Protein AF-A0A6A5K450-F1 (afdb_monomer_lite)

Foldseek 3Di:
DQDEPLNVCVVQVVPPDLVVSLVCLVVVLVVNPPDDYLVRVQVVCLLVVLVVLCVDPVRNVQSVQKAKDKQDDPVNPVVDVVRDMGIWIWTDDQFWIWIGRVPQDLDIDIEGEQGKDDRPRDQWIWHWYADPPRDIDIHTDHDPVDPPDDPPPPPVPPPPVPPPDGRPNNDDDDDDPDPRDCAKDWDQDLVQQKIKIKHQQVVPCPDPVNVVLVVVQVVDPQWDQDPPNRIIMGIAHQDDPDPCCLVPPGDPVSVVVLQSVQVVVVVSPDPRCVSVVVSVVSSVVVNVVVVVVVVVVVVVVVVVVVPPPDDPDDPDDDD

Radius of gyration: 26.65 Å; chains: 1; bounding box: 78×46×95 Å

pLDDT: mean 77.48, std 19.01, range [26.73, 98.12]

Structure (mmCIF, N/CA/C/O backbone):
data_AF-A0A6A5K450-F1
#
_entry.id   AF-A0A6A5K450-F1
#
loop_
_atom_site.group_PDB
_atom_site.id
_atom_site.type_symbol
_atom_site.label_atom_id
_atom_site.label_alt_id
_atom_site.label_comp_id
_atom_site.label_asym_id
_atom_site.label_entity_id
_atom_site.label_seq_id
_atom_site.pdbx_PDB_ins_code
_atom_site.Cartn_x
_atom_site.Cartn_y
_atom_site.Cartn_z
_atom_site.occupancy
_atom_site.B_iso_or_equiv
_atom_site.auth_seq_id
_atom_site.auth_comp_id
_atom_site.auth_asym_id
_atom_site.auth_atom_id
_atom_site.pdbx_PDB_model_num
ATOM 1 N N . MET A 1 1 ? 8.868 -14.450 -11.155 1.00 51.66 1 MET A N 1
ATOM 2 C CA . MET A 1 1 ? 8.113 -13.472 -11.968 1.00 51.66 1 MET A CA 1
ATOM 3 C C . MET A 1 1 ? 7.495 -12.445 -11.034 1.00 51.66 1 MET A C 1
ATOM 5 O O . MET A 1 1 ? 6.962 -12.866 -10.012 1.00 51.66 1 MET A O 1
ATOM 9 N N . PRO A 1 2 ? 7.583 -11.141 -11.330 1.00 59.78 2 PRO A N 1
ATOM 10 C CA . PRO A 1 2 ? 6.837 -10.126 -10.594 1.00 59.78 2 PRO A CA 1
ATOM 11 C C . PRO A 1 2 ? 5.335 -10.293 -10.862 1.00 59.78 2 PRO A C 1
ATOM 13 O O . PRO A 1 2 ? 4.904 -10.357 -12.012 1.00 59.78 2 PRO A O 1
ATOM 16 N N . TRP A 1 3 ? 4.540 -10.388 -9.798 1.00 68.75 3 TRP A N 1
ATOM 17 C CA . TRP A 1 3 ? 3.084 -10.473 -9.893 1.00 68.75 3 TRP A CA 1
ATOM 18 C C . TRP A 1 3 ? 2.475 -9.077 -10.044 1.00 68.75 3 TRP A C 1
ATOM 20 O O . TRP A 1 3 ? 2.946 -8.108 -9.455 1.00 68.75 3 TRP A O 1
ATOM 30 N N . SER A 1 4 ? 1.401 -8.976 -10.825 1.00 70.56 4 SER A N 1
ATOM 31 C CA . SER A 1 4 ? 0.628 -7.741 -10.996 1.00 70.56 4 SER A CA 1
ATOM 32 C C . SER A 1 4 ? -0.868 -8.026 -10.865 1.00 70.56 4 SER A C 1
ATOM 34 O O . SER A 1 4 ? -1.293 -9.183 -10.937 1.00 70.56 4 SER A O 1
ATOM 36 N N . ASN A 1 5 ? -1.683 -6.976 -10.721 1.00 68.94 5 ASN A N 1
ATOM 37 C CA . ASN A 1 5 ? -3.148 -7.098 -10.669 1.00 68.94 5 ASN A CA 1
ATOM 38 C C . ASN A 1 5 ? -3.714 -7.854 -11.886 1.00 68.94 5 ASN A C 1
ATOM 40 O O . ASN A 1 5 ? -4.683 -8.599 -11.751 1.00 68.94 5 ASN A O 1
ATOM 44 N N . PHE A 1 6 ? -3.064 -7.730 -13.049 1.00 75.62 6 PHE A N 1
ATOM 45 C CA . PHE A 1 6 ? -3.438 -8.445 -14.269 1.00 75.62 6 PHE A CA 1
ATOM 46 C C . PHE A 1 6 ? -3.312 -9.966 -14.117 1.00 75.62 6 PHE A C 1
ATOM 48 O O . PHE A 1 6 ? -4.238 -10.693 -14.452 1.00 75.62 6 PHE A O 1
ATOM 55 N N . HIS A 1 7 ? -2.215 -10.448 -13.532 1.00 81.81 7 HIS A N 1
ATOM 56 C CA . HIS A 1 7 ? -2.009 -11.881 -13.311 1.00 81.81 7 HIS A CA 1
ATOM 57 C C . HIS A 1 7 ? -3.042 -12.472 -12.340 1.00 81.81 7 HIS A C 1
ATOM 59 O O . HIS A 1 7 ? -3.488 -13.602 -12.516 1.00 81.81 7 HIS A O 1
ATOM 65 N N . THR A 1 8 ? -3.458 -11.697 -11.330 1.00 79.88 8 THR A N 1
ATOM 66 C CA . THR A 1 8 ? -4.542 -12.099 -10.416 1.00 79.88 8 THR A CA 1
ATOM 67 C C . THR A 1 8 ? -5.875 -12.211 -11.155 1.00 79.88 8 THR A C 1
ATOM 69 O O . THR A 1 8 ? -6.592 -13.194 -10.984 1.00 79.88 8 THR A O 1
ATOM 72 N N . TRP A 1 9 ? -6.201 -11.239 -12.009 1.00 79.19 9 TRP A N 1
ATOM 73 C CA . TRP A 1 9 ? -7.401 -11.300 -12.842 1.00 79.19 9 TRP A CA 1
ATOM 74 C C . TRP A 1 9 ? -7.390 -12.497 -13.793 1.00 79.19 9 TRP A C 1
ATOM 76 O O . TRP A 1 9 ? -8.364 -13.244 -13.850 1.00 79.19 9 TRP A O 1
ATOM 86 N N . ASP A 1 10 ? -6.282 -12.708 -14.501 1.00 80.38 10 ASP A N 1
ATOM 87 C CA . ASP A 1 10 ? -6.121 -13.820 -15.435 1.00 80.38 10 ASP A CA 1
ATOM 88 C C . ASP A 1 10 ? -6.278 -15.183 -14.757 1.00 80.38 10 ASP A C 1
ATOM 90 O O . ASP A 1 10 ? -6.907 -16.082 -15.316 1.00 80.38 10 ASP A O 1
ATOM 94 N N . TYR A 1 11 ? -5.781 -15.314 -13.526 1.00 85.69 11 TYR A N 1
ATOM 95 C CA . TYR A 1 11 ? -5.998 -16.505 -12.716 1.00 85.69 11 TYR A CA 1
ATOM 96 C C . TYR A 1 11 ? -7.491 -16.717 -12.429 1.00 85.69 11 TYR A C 1
ATOM 98 O O . TYR A 1 11 ? -8.058 -17.744 -12.807 1.00 85.69 11 TYR A O 1
ATOM 106 N N . PHE A 1 12 ? -8.163 -15.735 -11.821 1.00 83.50 12 PHE A N 1
ATOM 107 C CA . PHE A 1 12 ? -9.552 -15.905 -11.386 1.00 83.50 12 PHE A CA 1
ATOM 108 C C . PHE A 1 12 ? -10.562 -15.949 -12.534 1.00 83.50 12 PHE A C 1
ATOM 110 O O . PHE A 1 12 ? -11.566 -16.646 -12.410 1.00 83.50 12 PHE A O 1
ATOM 117 N N . ARG A 1 13 ? -10.313 -15.288 -13.673 1.00 81.25 13 ARG A N 1
ATOM 118 C CA . ARG A 1 13 ? -11.231 -15.346 -14.828 1.00 81.25 13 ARG A CA 1
ATOM 119 C C . ARG A 1 13 ? -11.292 -16.727 -15.479 1.00 81.25 13 ARG A C 1
ATOM 121 O O . ARG A 1 13 ? -12.256 -17.021 -16.178 1.00 81.25 13 ARG A O 1
ATOM 128 N N . SER A 1 14 ? -10.268 -17.558 -15.272 1.00 83.94 14 SER A N 1
ATOM 129 C CA . SER A 1 14 ? -10.260 -18.951 -15.730 1.00 83.94 14 SER A CA 1
ATOM 130 C C . SER A 1 14 ? -11.120 -19.871 -14.853 1.00 83.94 14 SER A C 1
ATOM 132 O O . SER A 1 14 ? -11.403 -21.005 -15.232 1.00 83.94 14 SER A O 1
ATOM 134 N N . ILE A 1 15 ? -11.568 -19.388 -13.688 1.00 86.75 15 ILE A N 1
ATOM 135 C CA . ILE A 1 15 ? -12.376 -20.149 -12.741 1.00 86.75 15 ILE A CA 1
ATOM 136 C C . ILE A 1 15 ? -13.858 -19.852 -12.983 1.00 86.75 15 ILE A C 1
ATOM 138 O O . ILE A 1 15 ? -14.343 -18.746 -12.766 1.00 86.75 15 ILE A O 1
ATOM 142 N N . HIS A 1 16 ? -14.603 -20.869 -13.413 1.00 86.94 16 HIS A N 1
ATOM 143 C CA . HIS A 1 16 ? -15.988 -20.707 -13.870 1.00 86.94 16 HIS A CA 1
ATOM 144 C C . HIS A 1 16 ? -17.052 -20.740 -12.761 1.00 86.94 16 HIS A C 1
ATOM 146 O O . HIS A 1 16 ? -18.236 -20.572 -13.052 1.00 86.94 16 HIS A O 1
ATOM 152 N N . SER A 1 17 ? -16.670 -20.949 -11.497 1.00 85.12 17 SER A N 1
ATOM 153 C CA . SER A 1 17 ? -17.606 -20.925 -10.369 1.00 85.12 17 SER A CA 1
ATOM 154 C C . SER A 1 17 ? -17.081 -20.109 -9.195 1.00 85.12 17 SER A C 1
ATOM 156 O O . SER A 1 17 ? -15.881 -20.052 -8.915 1.00 85.12 17 SER A O 1
ATOM 158 N N . LYS A 1 18 ? -18.011 -19.481 -8.471 1.00 74.38 18 LYS A N 1
ATOM 159 C CA . LYS A 1 18 ? -17.691 -18.681 -7.284 1.00 74.38 18 LYS A CA 1
ATOM 160 C C . LYS A 1 18 ? -17.091 -19.554 -6.193 1.00 74.38 18 LYS A C 1
ATOM 162 O O . LYS A 1 18 ? -16.182 -19.121 -5.502 1.00 74.38 18 LYS A O 1
ATOM 167 N N . GLU A 1 19 ? -17.604 -20.764 -6.029 1.00 81.94 19 GLU A N 1
ATOM 168 C CA . GLU A 1 19 ? -17.186 -21.723 -5.013 1.00 81.94 19 GLU A CA 1
ATOM 169 C C . GLU A 1 19 ? -15.743 -22.170 -5.258 1.00 81.94 19 GLU A C 1
ATOM 171 O O . GLU A 1 19 ? -14.929 -22.104 -4.339 1.00 81.94 19 GLU A O 1
ATOM 176 N N . ALA A 1 20 ? -15.394 -22.506 -6.505 1.00 81.06 20 ALA A N 1
ATOM 177 C CA . ALA A 1 20 ? -14.022 -22.856 -6.862 1.00 81.06 20 ALA A CA 1
ATOM 178 C C . ALA A 1 20 ? -13.071 -21.666 -6.681 1.00 81.06 20 ALA A C 1
ATOM 180 O O . ALA A 1 20 ? -11.967 -21.834 -6.171 1.00 81.06 20 ALA A O 1
ATOM 181 N N . ALA A 1 21 ? -13.503 -20.448 -7.029 1.00 80.50 21 ALA A N 1
ATOM 182 C CA . ALA A 1 21 ? -12.680 -19.257 -6.838 1.00 80.50 21 ALA A CA 1
ATOM 183 C C . ALA A 1 21 ? -12.381 -19.014 -5.349 1.00 80.50 21 ALA A C 1
ATOM 185 O O . ALA A 1 21 ? -11.252 -18.687 -4.994 1.00 80.50 21 ALA A O 1
ATOM 186 N N . ARG A 1 22 ? -13.360 -19.238 -4.460 1.00 76.44 22 ARG A N 1
ATOM 187 C CA . ARG A 1 22 ? -13.166 -19.149 -3.000 1.00 76.44 22 ARG A CA 1
ATOM 188 C C . ARG A 1 22 ? -12.195 -20.197 -2.479 1.00 76.44 22 ARG A C 1
ATOM 190 O O . ARG A 1 22 ? -11.370 -19.874 -1.636 1.00 76.44 22 ARG A O 1
ATOM 197 N N . GLU A 1 23 ? -12.309 -21.436 -2.948 1.00 82.19 23 GLU A N 1
ATOM 198 C CA . GLU A 1 23 ? -11.439 -22.531 -2.509 1.00 82.19 23 GLU A CA 1
ATOM 199 C C . GLU A 1 23 ? -9.989 -22.325 -2.969 1.00 82.19 23 GLU A C 1
ATOM 201 O O . GLU A 1 23 ? -9.043 -22.637 -2.244 1.00 82.19 23 GLU A O 1
ATOM 206 N N . GLN A 1 24 ? -9.810 -21.775 -4.170 1.00 85.50 24 GLN A N 1
ATOM 207 C CA . GLN A 1 24 ? -8.497 -21.516 -4.752 1.00 85.50 24 GLN A CA 1
ATOM 208 C C . GLN A 1 24 ? -7.845 -20.239 -4.222 1.00 85.50 24 GLN A C 1
ATOM 210 O O . GLN A 1 24 ? -6.619 -20.169 -4.176 1.00 85.50 24 GLN A O 1
ATOM 215 N N . ALA A 1 25 ? -8.628 -19.242 -3.797 1.00 82.38 25 ALA A N 1
ATOM 216 C CA . ALA A 1 25 ? -8.094 -17.945 -3.394 1.00 82.38 25 ALA A CA 1
ATOM 217 C C . ALA A 1 25 ? -7.006 -18.031 -2.305 1.00 82.38 25 ALA A C 1
ATOM 219 O O . ALA A 1 25 ? -5.945 -17.462 -2.536 1.00 82.38 25 ALA A O 1
ATOM 220 N N . PRO A 1 26 ? -7.170 -18.774 -1.189 1.00 81.44 26 PRO A N 1
ATOM 221 C CA . PRO A 1 26 ? -6.103 -18.921 -0.196 1.00 81.44 26 PRO A CA 1
ATOM 222 C C . PRO A 1 26 ? -4.808 -19.490 -0.787 1.00 81.44 26 PRO A C 1
ATOM 224 O O . PRO A 1 26 ? -3.747 -18.909 -0.600 1.00 81.44 26 PRO A O 1
ATOM 227 N N . LYS A 1 27 ? -4.908 -20.562 -1.588 1.00 85.75 27 LYS A N 1
ATOM 228 C CA . LYS A 1 27 ? -3.750 -21.198 -2.242 1.00 85.75 27 LYS A CA 1
ATOM 229 C C . LYS A 1 27 ? -3.047 -20.230 -3.192 1.00 85.75 27 LYS A C 1
ATOM 231 O O . LYS A 1 27 ? -1.821 -20.194 -3.257 1.00 85.75 27 LYS A O 1
ATOM 236 N N . PHE A 1 28 ? -3.829 -19.443 -3.928 1.00 85.00 28 PHE A N 1
ATOM 237 C CA . PHE A 1 28 ? -3.310 -18.408 -4.808 1.00 85.00 28 PHE A CA 1
ATOM 238 C C . PHE A 1 28 ? -2.583 -17.317 -4.013 1.00 85.00 28 PHE A C 1
ATOM 240 O O . PHE A 1 28 ? -1.454 -16.977 -4.356 1.00 85.00 28 PHE A O 1
ATOM 247 N N . TRP A 1 29 ? -3.174 -16.819 -2.925 1.00 81.81 29 TRP A N 1
ATOM 248 C CA . TRP A 1 29 ? -2.550 -15.812 -2.063 1.00 81.81 29 TRP A CA 1
ATOM 249 C C . TRP A 1 29 ? -1.237 -16.299 -1.451 1.00 81.81 29 TRP A C 1
ATOM 251 O O . TRP A 1 29 ? -0.241 -15.579 -1.512 1.00 81.81 29 TRP A O 1
ATOM 261 N N . ASP A 1 30 ? -1.203 -17.541 -0.969 1.00 82.00 30 ASP A N 1
ATOM 262 C CA . ASP A 1 30 ? 0.016 -18.171 -0.454 1.00 82.00 30 ASP A CA 1
ATOM 263 C C . ASP A 1 30 ? 1.103 -18.261 -1.537 1.00 82.00 30 ASP A C 1
ATOM 265 O O . ASP A 1 30 ? 2.284 -18.063 -1.259 1.00 82.00 30 ASP A O 1
ATOM 269 N N . SER A 1 31 ? 0.710 -18.505 -2.793 1.00 82.81 31 SER A N 1
ATOM 270 C CA . SER A 1 31 ? 1.647 -18.624 -3.918 1.00 82.81 31 SER A CA 1
ATOM 271 C C . SER A 1 31 ? 2.252 -17.296 -4.384 1.00 82.81 31 SER A C 1
ATOM 273 O O . SER A 1 31 ? 3.310 -17.305 -5.017 1.00 82.81 31 SER A O 1
ATOM 275 N N . ILE A 1 32 ? 1.600 -16.164 -4.093 1.00 77.06 32 ILE A N 1
ATOM 276 C CA . ILE A 1 32 ? 2.079 -14.835 -4.504 1.00 77.06 32 ILE A CA 1
ATOM 277 C C . ILE A 1 32 ? 2.808 -14.075 -3.388 1.00 77.06 32 ILE A C 1
ATOM 279 O O . ILE A 1 32 ? 3.408 -13.036 -3.661 1.00 77.06 32 ILE A O 1
ATOM 283 N N . TYR A 1 33 ? 2.825 -14.600 -2.160 1.00 74.75 33 TYR A N 1
ATOM 284 C CA . TYR A 1 33 ? 3.545 -14.022 -1.023 1.00 74.75 33 TYR A CA 1
ATOM 285 C C . TYR A 1 33 ? 5.045 -13.769 -1.328 1.00 74.75 33 TYR A C 1
ATOM 287 O O . TYR A 1 33 ? 5.681 -14.596 -1.986 1.00 74.75 33 TYR A O 1
ATOM 295 N N . PRO A 1 34 ? 5.656 -12.658 -0.852 1.00 63.84 34 PRO A N 1
ATOM 296 C CA . PRO A 1 34 ? 5.088 -11.587 -0.019 1.00 63.84 34 PRO A CA 1
ATOM 297 C C . PRO A 1 34 ? 4.340 -10.512 -0.818 1.00 63.84 34 PRO A C 1
ATOM 299 O O . PRO A 1 34 ? 3.921 -9.500 -0.258 1.00 63.84 34 PRO A O 1
ATOM 302 N N . PHE A 1 35 ? 4.186 -10.689 -2.129 1.00 62.84 35 PHE A N 1
ATOM 303 C CA . PHE A 1 35 ? 3.502 -9.723 -2.972 1.00 62.84 35 PHE A CA 1
ATOM 304 C C . PHE A 1 35 ? 1.992 -9.877 -2.812 1.00 62.84 35 PHE A C 1
ATOM 306 O O . PHE A 1 35 ? 1.446 -10.971 -2.914 1.00 62.84 35 PHE A O 1
ATOM 313 N N . ALA A 1 36 ? 1.294 -8.767 -2.599 1.00 66.62 36 ALA A N 1
ATOM 314 C CA . ALA A 1 36 ? -0.157 -8.759 -2.581 1.00 66.62 36 ALA A CA 1
ATOM 315 C C . ALA A 1 36 ? -0.673 -7.693 -3.545 1.00 66.62 36 ALA A C 1
ATOM 317 O O . ALA A 1 36 ? -0.224 -6.548 -3.550 1.00 66.62 36 ALA A O 1
ATOM 318 N N . THR A 1 37 ? -1.618 -8.088 -4.391 1.00 84.12 37 THR A N 1
ATOM 319 C CA . THR A 1 37 ? -2.390 -7.155 -5.214 1.00 84.12 37 THR A CA 1
ATOM 320 C C . THR A 1 37 ? -3.378 -6.384 -4.340 1.00 84.12 37 THR A C 1
ATOM 322 O O . THR A 1 37 ? -3.645 -6.779 -3.201 1.00 84.12 37 THR A O 1
ATOM 325 N N . CYS A 1 38 ? -3.959 -5.298 -4.863 1.00 87.00 38 CYS A N 1
ATOM 326 C CA . CYS A 1 38 ? -5.014 -4.556 -4.155 1.00 87.00 38 CYS A CA 1
ATOM 327 C C . CYS A 1 38 ? -6.150 -5.485 -3.692 1.00 87.00 38 CYS A C 1
ATOM 329 O O . CYS A 1 38 ? -6.612 -5.396 -2.557 1.00 87.00 38 CYS A O 1
ATOM 331 N N . LEU A 1 39 ? -6.522 -6.451 -4.538 1.00 85.94 39 LEU A N 1
ATOM 332 C CA . LEU A 1 39 ? -7.515 -7.475 -4.229 1.00 85.94 39 LEU A CA 1
ATOM 333 C C . LEU A 1 39 ? -7.067 -8.410 -3.104 1.00 85.94 39 LEU A C 1
ATOM 335 O O . LEU A 1 39 ? -7.847 -8.651 -2.183 1.00 85.94 39 LEU A O 1
ATOM 339 N N . GLY A 1 40 ? -5.834 -8.923 -3.159 1.00 84.31 40 GLY A N 1
ATOM 340 C CA . GLY A 1 40 ? -5.302 -9.809 -2.121 1.00 84.31 40 GLY A CA 1
ATOM 341 C C . GLY A 1 40 ? -5.276 -9.125 -0.754 1.00 84.31 40 GLY A C 1
ATOM 342 O O . GLY A 1 40 ? -5.829 -9.648 0.212 1.00 84.31 40 GLY A O 1
ATOM 343 N N . MET A 1 41 ? -4.728 -7.905 -0.684 1.00 86.56 41 MET A N 1
ATOM 344 C CA . MET A 1 41 ? -4.679 -7.129 0.561 1.00 86.56 41 MET A CA 1
ATOM 345 C C . MET A 1 41 ? -6.074 -6.811 1.096 1.00 86.56 41 MET A C 1
ATOM 347 O O . MET A 1 41 ? -6.361 -7.085 2.260 1.00 86.56 41 MET A O 1
ATOM 351 N N . ALA A 1 42 ? -6.965 -6.277 0.257 1.00 89.19 42 ALA A N 1
ATOM 352 C CA . ALA A 1 42 ? -8.312 -5.922 0.687 1.00 89.19 42 ALA A CA 1
ATOM 353 C C . ALA A 1 42 ? -9.125 -7.156 1.120 1.00 89.19 42 ALA A C 1
ATOM 355 O O . ALA A 1 42 ? -9.877 -7.086 2.090 1.00 89.19 42 ALA A O 1
ATOM 356 N N . THR A 1 43 ? -8.944 -8.307 0.468 1.00 85.81 43 THR A N 1
ATOM 357 C CA . THR A 1 43 ? -9.600 -9.562 0.873 1.00 85.81 43 THR A CA 1
ATOM 358 C C . THR A 1 43 ? -9.135 -10.003 2.260 1.00 85.81 43 THR A C 1
ATOM 360 O O . THR A 1 43 ? -9.971 -10.278 3.125 1.00 85.81 43 THR A O 1
ATOM 363 N N . SER A 1 44 ? -7.820 -10.012 2.501 1.00 85.44 44 SER A N 1
ATOM 364 C CA . SER A 1 44 ? -7.240 -10.385 3.797 1.00 85.44 44 SER A CA 1
ATOM 365 C C . SER A 1 44 ? -7.686 -9.448 4.919 1.00 85.44 44 SER A C 1
ATOM 367 O O . SER A 1 44 ? -8.117 -9.914 5.974 1.00 85.44 44 SER A O 1
ATOM 369 N N . VAL A 1 45 ? -7.667 -8.131 4.681 1.00 89.50 45 VAL A N 1
ATOM 370 C CA . VAL A 1 45 ? -8.131 -7.128 5.654 1.00 89.50 45 VAL A CA 1
ATOM 371 C C . VAL A 1 45 ? -9.624 -7.289 5.939 1.00 89.50 45 VAL A C 1
ATOM 373 O O . VAL A 1 45 ? -10.018 -7.318 7.102 1.00 89.50 45 VAL A O 1
ATOM 376 N N . THR A 1 46 ? -10.458 -7.456 4.907 1.00 90.56 46 THR A N 1
ATOM 377 C CA . THR A 1 46 ? -11.904 -7.688 5.062 1.00 90.56 46 THR A CA 1
ATOM 378 C C . THR A 1 46 ? -12.174 -8.914 5.931 1.00 90.56 46 THR A C 1
ATOM 380 O O . THR A 1 46 ? -12.993 -8.849 6.849 1.00 90.56 46 THR A O 1
ATOM 383 N N . ALA A 1 47 ? -11.492 -10.031 5.664 1.00 85.62 47 ALA A N 1
ATOM 384 C CA . ALA A 1 47 ? -11.670 -11.267 6.417 1.00 85.62 47 ALA A CA 1
ATOM 385 C C . ALA A 1 47 ? -11.241 -11.120 7.883 1.00 85.62 47 ALA A C 1
ATOM 387 O O . ALA A 1 47 ? -12.014 -11.455 8.784 1.00 85.62 47 ALA A O 1
ATOM 388 N N . ALA A 1 48 ? -10.047 -10.571 8.119 1.00 87.44 48 ALA A N 1
ATOM 389 C CA . ALA A 1 48 ? -9.516 -10.350 9.461 1.00 87.44 48 ALA A CA 1
ATOM 390 C C . ALA A 1 48 ? -10.415 -9.411 10.278 1.00 87.44 48 ALA A C 1
ATOM 392 O O . ALA A 1 48 ? -10.763 -9.713 11.418 1.00 87.44 48 ALA A O 1
ATOM 393 N N . LEU A 1 49 ? -10.858 -8.305 9.678 1.00 89.94 49 LEU A N 1
ATOM 394 C CA . LEU A 1 49 ? -11.695 -7.314 10.345 1.00 89.94 49 LEU A CA 1
ATOM 395 C C . LEU A 1 49 ? -13.076 -7.871 10.707 1.00 89.94 49 LEU A C 1
ATOM 397 O O . LEU A 1 49 ? -13.540 -7.670 11.827 1.00 89.94 49 LEU A O 1
ATOM 401 N N . LYS A 1 50 ? -13.712 -8.625 9.799 1.00 93.19 50 LYS A N 1
ATOM 402 C CA . LYS A 1 50 ? -14.966 -9.337 10.100 1.00 93.19 50 LYS A CA 1
ATOM 403 C C . LYS A 1 50 ? -14.809 -10.299 11.264 1.00 93.19 50 LYS A C 1
ATOM 405 O O . LYS A 1 50 ? -15.668 -10.332 12.142 1.00 93.19 50 LYS A O 1
ATOM 410 N N . HIS A 1 51 ? -13.728 -11.078 11.262 1.00 88.94 51 HIS A N 1
ATOM 411 C CA . HIS A 1 51 ? -13.456 -12.030 12.328 1.00 88.94 51 HIS A CA 1
ATOM 412 C C . HIS A 1 51 ? -13.330 -11.321 13.678 1.00 88.94 51 HIS A C 1
ATOM 414 O O . HIS A 1 51 ? -14.039 -11.690 14.609 1.00 88.94 51 HIS A O 1
ATOM 420 N N . VAL A 1 52 ? -12.492 -10.282 13.759 1.00 88.31 52 VAL A N 1
ATOM 421 C CA . VAL A 1 52 ? -12.236 -9.533 14.999 1.00 88.31 52 VAL A CA 1
ATOM 422 C C . VAL A 1 52 ? -13.505 -8.863 15.519 1.00 88.31 52 VAL A C 1
ATOM 424 O O . VAL A 1 52 ? -13.849 -9.063 16.680 1.00 88.31 52 VAL A O 1
ATOM 427 N N . LEU A 1 53 ? -14.236 -8.135 14.668 1.00 91.56 53 LEU A N 1
ATOM 428 C CA . LEU A 1 53 ? -15.485 -7.484 15.075 1.00 91.56 53 LEU A CA 1
ATOM 429 C C . LEU A 1 53 ? -16.510 -8.507 15.569 1.00 91.56 53 LEU A C 1
ATOM 431 O O . LEU A 1 53 ? -17.176 -8.262 16.562 1.00 91.56 53 LEU A O 1
ATOM 435 N N . GLY A 1 54 ? -16.600 -9.673 14.924 1.00 92.88 54 GLY A N 1
ATOM 436 C CA . GLY A 1 54 ? -17.531 -10.733 15.310 1.00 92.88 54 GLY A CA 1
ATOM 437 C C . GLY A 1 54 ? -17.206 -11.445 16.630 1.00 92.88 54 GLY A C 1
ATOM 438 O O . GLY A 1 54 ? -18.072 -12.150 17.141 1.00 92.88 54 GLY A O 1
ATOM 439 N N . GLN A 1 55 ? -15.988 -11.314 17.171 1.00 91.88 55 GLN A N 1
ATOM 440 C CA . GLN A 1 55 ? -15.637 -11.865 18.491 1.00 91.88 55 GLN A CA 1
ATOM 441 C C . GLN A 1 55 ? -16.001 -10.926 19.648 1.00 91.88 55 GLN A C 1
ATOM 443 O O . GLN A 1 55 ? -16.085 -11.371 20.790 1.00 91.88 55 GLN A O 1
ATOM 448 N N . ASP A 1 56 ? -16.193 -9.641 19.367 1.00 94.50 56 ASP A N 1
ATOM 449 C CA . ASP A 1 56 ? -16.514 -8.629 20.365 1.00 94.50 56 ASP A CA 1
ATOM 450 C C . ASP A 1 56 ? -18.033 -8.425 20.421 1.00 94.50 56 ASP A C 1
ATOM 452 O O . ASP A 1 56 ? -18.668 -8.132 19.410 1.00 94.50 56 ASP A O 1
ATOM 456 N N . ALA A 1 57 ? -18.636 -8.599 21.598 1.00 95.06 57 ALA A N 1
ATOM 457 C CA . ALA A 1 57 ? -20.089 -8.550 21.750 1.00 95.06 57 ALA A CA 1
ATOM 458 C C . ALA A 1 57 ? -20.691 -7.177 21.401 1.00 95.06 57 ALA A C 1
ATOM 460 O O . ALA A 1 57 ? -21.805 -7.115 20.878 1.00 95.06 57 ALA A O 1
ATOM 461 N N . GLU A 1 58 ? -19.969 -6.086 21.662 1.00 93.94 58 GLU A N 1
ATOM 462 C CA . GLU A 1 58 ? -20.429 -4.725 21.369 1.00 93.94 58 GLU A CA 1
ATOM 463 C C . GLU A 1 58 ? -20.231 -4.376 19.892 1.00 93.94 58 GLU A C 1
ATOM 465 O O . GLU A 1 58 ? -21.005 -3.604 19.316 1.00 93.94 58 GLU A O 1
ATOM 470 N N . LEU A 1 59 ? -19.216 -4.968 19.254 1.00 91.19 59 LEU A N 1
ATOM 471 C CA . LEU A 1 59 ? -18.851 -4.664 17.872 1.00 91.19 59 LEU A CA 1
ATOM 472 C C . LEU A 1 59 ? -19.350 -5.683 16.839 1.00 91.19 59 LEU A C 1
ATOM 474 O O . LEU A 1 59 ? -19.295 -5.396 15.639 1.00 91.19 59 LEU A O 1
ATOM 478 N N . ALA A 1 60 ? -19.890 -6.827 17.263 1.00 93.31 60 ALA A N 1
ATOM 479 C CA . ALA A 1 60 ? -20.318 -7.917 16.381 1.00 93.31 60 ALA A CA 1
ATOM 480 C C . ALA A 1 60 ? -21.284 -7.457 15.285 1.00 93.31 60 ALA A C 1
ATOM 482 O O . ALA A 1 60 ? -21.157 -7.868 14.131 1.00 93.31 60 ALA A O 1
ATOM 483 N N . ALA A 1 61 ? -22.188 -6.527 15.604 1.00 92.75 61 ALA A N 1
ATOM 484 C CA . ALA A 1 61 ? -23.139 -5.967 14.645 1.00 92.75 61 ALA A CA 1
ATOM 485 C C . ALA A 1 61 ? -22.476 -5.196 13.480 1.00 92.75 61 ALA A C 1
ATOM 487 O O . ALA A 1 61 ? -23.111 -4.966 12.447 1.00 92.75 61 ALA A O 1
ATOM 488 N N . TYR A 1 62 ? -21.212 -4.779 13.618 1.00 92.75 62 TYR A N 1
ATOM 489 C CA . TYR A 1 62 ? -20.453 -4.118 12.555 1.00 92.75 62 TYR A CA 1
ATOM 490 C C . TYR A 1 62 ? -19.739 -5.100 11.625 1.00 92.75 62 TYR A C 1
ATOM 492 O O . TYR A 1 62 ? -19.405 -4.705 10.508 1.00 92.75 62 TYR A O 1
ATOM 500 N N . ALA A 1 63 ? -19.543 -6.365 12.014 1.00 92.69 63 ALA A N 1
ATOM 501 C CA . ALA A 1 63 ? -18.905 -7.367 11.156 1.00 92.69 63 ALA A CA 1
ATOM 502 C C . ALA A 1 63 ? -19.666 -7.536 9.825 1.00 92.69 63 ALA A C 1
ATOM 504 O O . ALA A 1 63 ? -19.064 -7.546 8.748 1.00 92.69 63 ALA A O 1
ATOM 505 N N . ASP A 1 64 ? -21.000 -7.535 9.878 1.00 89.50 64 ASP A N 1
ATOM 506 C CA . ASP A 1 64 ? -21.868 -7.602 8.693 1.00 89.50 64 ASP A CA 1
ATOM 507 C C . ASP A 1 64 ? -21.832 -6.327 7.835 1.00 89.50 64 ASP A C 1
ATOM 509 O O . ASP A 1 64 ? -22.243 -6.320 6.671 1.00 89.50 64 ASP A O 1
ATOM 513 N N . ARG A 1 65 ? -21.306 -5.229 8.386 1.00 91.19 65 ARG A N 1
ATOM 514 C CA . ARG A 1 65 ? -21.145 -3.948 7.689 1.00 91.19 65 ARG A CA 1
ATOM 515 C C . ARG A 1 65 ? -19.787 -3.799 7.014 1.00 91.19 65 ARG A C 1
ATOM 517 O O . ARG A 1 65 ? -19.614 -2.842 6.257 1.00 91.19 65 ARG A O 1
ATOM 524 N N . VAL A 1 66 ? -18.855 -4.724 7.254 1.00 93.81 66 VAL A N 1
ATOM 525 C CA . VAL A 1 66 ? -17.571 -4.775 6.551 1.00 93.81 66 VAL A CA 1
ATOM 526 C C . VAL A 1 66 ? -17.778 -5.337 5.147 1.00 93.81 66 VAL A C 1
ATOM 528 O O . VAL A 1 66 ? -18.399 -6.389 4.954 1.00 93.81 66 VAL A O 1
ATOM 531 N N . GLN A 1 67 ? -17.230 -4.656 4.151 1.00 91.31 67 GLN A N 1
ATOM 532 C CA . GLN A 1 67 ? -17.345 -5.021 2.747 1.00 91.31 67 GLN A CA 1
ATOM 533 C C . GLN A 1 67 ? -16.000 -4.901 2.041 1.00 91.31 67 GLN A C 1
ATOM 535 O O . GLN A 1 67 ? -15.233 -3.973 2.287 1.00 91.31 67 GLN A O 1
ATOM 540 N N . LEU A 1 68 ? -15.766 -5.835 1.124 1.00 88.12 68 LEU A N 1
ATOM 541 C CA . LEU A 1 68 ? -14.784 -5.685 0.063 1.00 88.12 68 LEU A CA 1
ATOM 542 C C . LEU A 1 68 ? -15.462 -4.901 -1.065 1.00 88.12 68 LEU A C 1
ATOM 544 O O . LEU A 1 68 ? -16.513 -5.326 -1.549 1.00 88.12 68 LEU A O 1
ATOM 548 N N . ALA A 1 69 ? -14.890 -3.770 -1.458 1.00 87.19 69 ALA A N 1
ATOM 549 C CA . ALA A 1 69 ? -15.411 -2.911 -2.517 1.00 87.19 69 ALA A CA 1
ATOM 550 C C . ALA A 1 69 ? -14.411 -2.804 -3.674 1.00 87.19 69 ALA A C 1
ATOM 552 O O . ALA A 1 69 ? -13.205 -2.958 -3.474 1.00 87.19 69 ALA A O 1
ATOM 553 N N . THR A 1 70 ? -14.917 -2.531 -4.877 1.00 85.06 70 THR A N 1
ATOM 554 C CA . THR A 1 70 ? -14.115 -2.269 -6.078 1.00 85.06 70 THR A CA 1
ATOM 555 C C . THR A 1 70 ? -14.709 -1.113 -6.880 1.00 85.06 70 THR A C 1
ATOM 557 O O . THR A 1 70 ? -15.918 -0.894 -6.847 1.00 85.06 70 THR A O 1
ATOM 560 N N . ASP A 1 71 ? -13.852 -0.369 -7.574 1.00 78.50 71 ASP A N 1
ATOM 561 C CA . ASP A 1 71 ? -14.189 0.767 -8.445 1.00 78.50 71 ASP A CA 1
ATOM 562 C C . ASP A 1 71 ? -14.717 0.348 -9.833 1.00 78.50 71 ASP A C 1
ATOM 564 O O . ASP A 1 71 ? -15.190 1.184 -10.609 1.00 78.50 71 ASP A O 1
ATOM 568 N N . VAL A 1 72 ? -14.657 -0.946 -10.161 1.00 74.69 72 VAL A N 1
ATOM 569 C CA . VAL A 1 72 ? -15.054 -1.474 -11.467 1.00 74.69 72 VAL A CA 1
ATOM 570 C C . VAL A 1 72 ? -16.364 -2.251 -11.387 1.00 74.69 72 VAL A C 1
ATOM 572 O O . VAL A 1 72 ? -16.475 -3.281 -10.724 1.00 74.69 72 VAL A O 1
ATOM 575 N N . GLY A 1 73 ? -17.354 -1.792 -12.155 1.00 71.69 73 GLY A N 1
ATOM 576 C CA . GLY A 1 73 ? -18.550 -2.574 -12.466 1.00 71.69 73 GLY A CA 1
ATOM 577 C C . GLY A 1 73 ? -18.255 -3.716 -13.447 1.00 71.69 73 GLY A C 1
ATOM 578 O O . GLY A 1 73 ? -17.336 -3.628 -14.260 1.00 71.69 73 GLY A O 1
ATOM 579 N N . LEU A 1 74 ? -19.063 -4.781 -13.406 1.00 65.44 74 LEU A N 1
ATOM 580 C CA . LEU A 1 74 ? -18.850 -5.992 -14.211 1.00 65.44 74 LEU A CA 1
ATOM 581 C C . LEU A 1 74 ? -18.776 -5.709 -15.720 1.00 65.44 74 LEU A C 1
ATOM 583 O O . LEU A 1 74 ? -17.888 -6.229 -16.387 1.00 65.44 74 LEU A O 1
ATOM 587 N N . GLU A 1 75 ? -19.680 -4.881 -16.247 1.00 71.56 75 GLU A N 1
ATOM 588 C CA . GLU A 1 75 ? -19.696 -4.546 -17.679 1.00 71.56 75 GLU A CA 1
ATOM 589 C C . GLU A 1 75 ? -18.448 -3.759 -18.082 1.00 71.56 75 GLU A C 1
ATOM 591 O O . GLU A 1 75 ? -17.739 -4.146 -19.007 1.00 71.56 75 GLU A O 1
ATOM 596 N N . ARG A 1 76 ? -18.075 -2.755 -17.280 1.00 67.19 76 ARG A N 1
ATOM 597 C CA . ARG A 1 76 ? -16.841 -1.988 -17.482 1.00 67.19 76 ARG A CA 1
ATOM 598 C C . ARG A 1 76 ? -15.594 -2.877 -17.427 1.00 67.19 76 ARG A C 1
ATOM 600 O O . ARG A 1 76 ? -14.648 -2.658 -18.174 1.00 67.19 76 ARG A O 1
ATOM 607 N N . CYS A 1 77 ? -15.595 -3.909 -16.583 1.00 67.44 77 CYS A N 1
ATOM 608 C CA . CYS A 1 77 ? -14.497 -4.873 -16.506 1.00 67.44 77 CYS A CA 1
ATOM 609 C C . CYS A 1 77 ? -14.308 -5.659 -17.812 1.00 67.44 77 CYS A C 1
ATOM 611 O O . CYS A 1 77 ? -13.174 -5.936 -18.196 1.00 67.44 77 CYS A O 1
ATOM 613 N N . LYS A 1 78 ? -15.404 -6.000 -18.506 1.00 73.44 78 LYS A N 1
ATOM 614 C CA . LYS A 1 78 ? -15.366 -6.717 -19.793 1.00 73.44 78 LYS A CA 1
ATOM 615 C C . LYS A 1 78 ? -14.848 -5.839 -20.932 1.00 73.44 78 LYS A C 1
ATOM 617 O O . LYS A 1 78 ? -14.221 -6.349 -21.853 1.00 73.44 78 LYS A O 1
ATOM 622 N N . GLU A 1 79 ? -15.127 -4.540 -20.873 1.00 78.81 79 GLU A N 1
ATOM 623 C CA . GLU A 1 79 ? -14.770 -3.574 -21.919 1.00 78.81 79 GLU A CA 1
ATOM 624 C C . GLU A 1 79 ? -13.314 -3.088 -21.824 1.00 78.81 79 GLU A C 1
ATOM 626 O O . GLU A 1 79 ? -12.741 -2.627 -22.811 1.00 78.81 79 GLU A O 1
ATOM 631 N N . MET A 1 80 ? -12.687 -3.185 -20.648 1.00 70.69 80 MET A N 1
ATOM 632 C CA . MET A 1 80 ? -11.333 -2.680 -20.416 1.00 70.69 80 MET A CA 1
ATOM 633 C C . MET A 1 80 ? -10.255 -3.723 -20.743 1.00 70.69 80 MET A C 1
ATOM 635 O O . MET A 1 80 ? -10.207 -4.795 -20.145 1.00 70.69 80 MET A O 1
ATOM 639 N N . SER A 1 81 ? -9.318 -3.367 -21.630 1.00 71.62 81 SER A N 1
ATOM 640 C CA . SER A 1 81 ? -8.120 -4.163 -21.927 1.00 71.62 81 SER A CA 1
ATOM 641 C C . SER A 1 81 ? -6.845 -3.307 -21.809 1.00 71.62 81 SER A C 1
ATOM 643 O O . SER A 1 81 ? -6.655 -2.398 -22.620 1.00 71.62 81 SER A O 1
ATOM 645 N N . PRO A 1 82 ? -5.966 -3.553 -20.813 1.00 68.81 82 PRO A N 1
ATOM 646 C CA . PRO A 1 82 ? -6.145 -4.484 -19.698 1.00 68.81 82 PRO A CA 1
ATOM 647 C C . PRO A 1 82 ? -7.178 -3.963 -18.678 1.00 68.81 82 PRO A C 1
ATOM 649 O O . PRO A 1 82 ? -7.313 -2.745 -18.509 1.00 68.81 82 PRO A O 1
ATOM 652 N N . PRO A 1 83 ? -7.873 -4.857 -17.954 1.00 67.25 83 PRO A N 1
ATOM 653 C CA . PRO A 1 83 ? -8.778 -4.457 -16.888 1.00 67.25 83 PRO A CA 1
ATOM 654 C C . PRO A 1 83 ? -7.984 -3.739 -15.796 1.00 67.25 83 PRO A C 1
ATOM 656 O O . PRO A 1 83 ? -7.004 -4.264 -15.263 1.00 67.25 83 PRO A O 1
ATOM 659 N N . ARG A 1 84 ? -8.396 -2.512 -15.476 1.00 74.94 84 ARG A N 1
ATOM 660 C CA . ARG A 1 84 ? -7.852 -1.747 -14.351 1.00 74.94 84 ARG A CA 1
ATOM 661 C C . ARG A 1 84 ? -8.919 -1.713 -13.287 1.00 74.94 84 ARG A C 1
ATOM 663 O O . ARG A 1 84 ? -9.932 -1.068 -13.502 1.00 74.94 84 ARG A O 1
ATOM 670 N N . PHE A 1 85 ? -8.676 -2.416 -12.195 1.00 80.75 85 PHE A N 1
ATOM 671 C CA . PHE A 1 85 ? -9.531 -2.402 -11.024 1.00 80.75 85 PHE A CA 1
ATOM 672 C C . PHE A 1 85 ? -8.687 -2.097 -9.793 1.00 80.75 85 PHE A C 1
ATOM 674 O O . PHE A 1 85 ? -7.496 -2.429 -9.716 1.00 80.75 85 PHE A O 1
ATOM 681 N N . HIS A 1 86 ? -9.340 -1.489 -8.823 1.00 85.44 86 HIS A N 1
ATOM 682 C CA . HIS A 1 86 ? -8.850 -1.234 -7.490 1.00 85.44 86 HIS A CA 1
ATOM 683 C C . HIS A 1 86 ? -9.805 -1.868 -6.483 1.00 85.44 86 HIS A C 1
ATOM 685 O O . HIS A 1 86 ? -11.012 -1.965 -6.720 1.00 85.44 86 HIS A O 1
ATOM 691 N N . CYS A 1 87 ? -9.266 -2.360 -5.373 1.00 87.62 87 CYS A N 1
ATOM 692 C CA . CYS A 1 87 ? -10.052 -3.007 -4.329 1.00 87.62 87 CYS A CA 1
ATOM 693 C C . CYS A 1 87 ? -9.682 -2.435 -2.969 1.00 87.62 87 CYS A C 1
ATOM 695 O O . CYS A 1 87 ? -8.504 -2.259 -2.664 1.00 87.62 87 CYS A O 1
ATOM 697 N N . VAL A 1 88 ? -10.697 -2.204 -2.141 1.00 92.06 88 VAL A N 1
ATOM 698 C CA . VAL A 1 88 ? -10.552 -1.638 -0.797 1.00 92.06 88 VAL A CA 1
ATOM 699 C C . VAL A 1 88 ? -11.418 -2.401 0.196 1.00 92.06 88 VAL A C 1
ATOM 701 O O . VAL A 1 88 ? -12.427 -3.006 -0.172 1.00 92.06 88 VAL A O 1
ATOM 704 N N . THR A 1 89 ? -11.044 -2.365 1.473 1.00 94.75 89 THR A N 1
ATOM 705 C CA . THR A 1 89 ? -11.954 -2.768 2.553 1.00 94.75 89 THR A CA 1
ATOM 706 C C . THR A 1 89 ? -12.683 -1.536 3.061 1.00 94.75 89 THR A C 1
ATOM 708 O O . THR A 1 89 ? -12.070 -0.487 3.240 1.00 94.75 89 THR A O 1
ATOM 711 N N . ME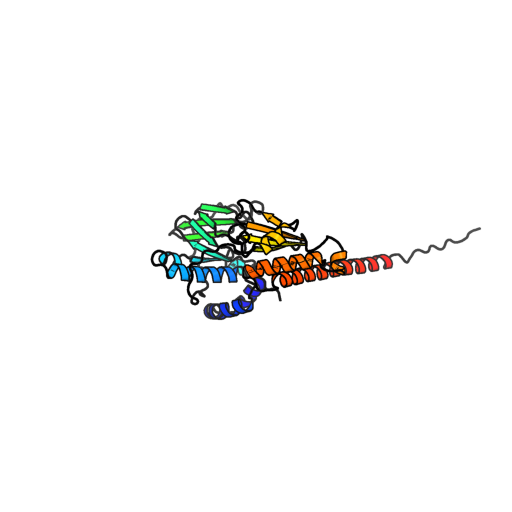T A 1 90 ? -13.977 -1.645 3.338 1.00 94.25 90 MET A N 1
ATOM 712 C CA . MET A 1 90 ? -14.737 -0.571 3.968 1.00 94.25 90 MET A CA 1
ATOM 713 C C . MET A 1 90 ? -15.650 -1.085 5.080 1.00 94.25 90 MET A C 1
ATOM 715 O O . MET A 1 90 ? -16.143 -2.208 5.022 1.00 94.25 90 MET A O 1
ATOM 719 N N . ILE A 1 91 ? -15.920 -0.235 6.068 1.00 95.44 91 ILE A N 1
ATOM 720 C CA . ILE A 1 91 ? -16.934 -0.439 7.107 1.00 95.44 91 ILE A CA 1
ATOM 721 C C . ILE A 1 91 ? -18.022 0.611 6.910 1.00 95.44 91 ILE A C 1
ATOM 723 O O . ILE A 1 91 ? -17.735 1.812 6.909 1.00 95.44 91 ILE A O 1
ATOM 727 N N . ARG A 1 92 ? -19.272 0.176 6.744 1.00 91.25 92 ARG A N 1
ATOM 728 C CA . ARG A 1 92 ? -20.407 1.087 6.553 1.00 91.25 92 ARG A CA 1
ATOM 729 C C . ARG A 1 92 ? -21.021 1.541 7.875 1.00 91.25 92 ARG A C 1
ATOM 731 O O . ARG A 1 92 ? -21.401 0.722 8.712 1.00 91.25 92 ARG A O 1
ATOM 738 N N . PHE A 1 93 ? -21.231 2.846 7.992 1.00 88.94 93 PHE A N 1
ATOM 739 C CA . PHE A 1 93 ? -22.063 3.483 9.010 1.00 88.94 93 PHE A CA 1
ATOM 740 C C . PHE A 1 93 ? -23.195 4.275 8.336 1.00 88.94 93 PHE A C 1
ATOM 742 O O . PHE A 1 93 ? -23.289 4.341 7.104 1.00 88.94 93 PHE A O 1
ATOM 749 N N . LEU A 1 94 ? -24.096 4.834 9.149 1.00 83.19 94 LEU A N 1
ATOM 750 C CA . LEU A 1 94 ? -25.282 5.550 8.661 1.00 83.19 94 LEU A CA 1
ATOM 751 C C . LEU A 1 94 ? -24.924 6.875 7.974 1.00 83.19 94 LEU A 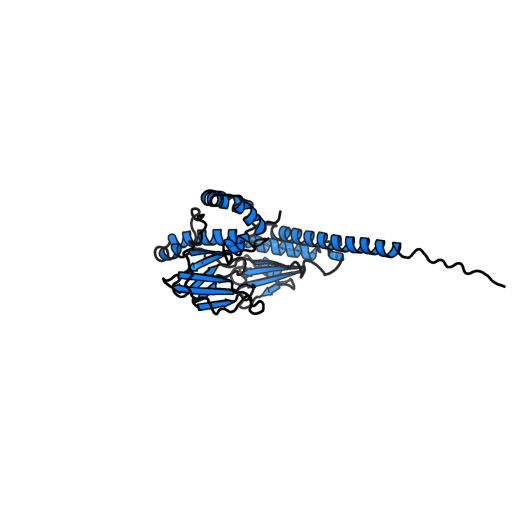C 1
ATOM 753 O O . LEU A 1 94 ? -25.499 7.204 6.933 1.00 83.19 94 LEU A O 1
ATOM 757 N N . ASP A 1 95 ? -23.970 7.591 8.561 1.00 87.88 95 ASP A N 1
ATOM 758 C CA . ASP A 1 95 ? -23.520 8.949 8.242 1.00 87.88 95 ASP A CA 1
ATOM 759 C C . ASP A 1 95 ? -22.102 8.988 7.648 1.00 87.88 95 ASP A C 1
ATOM 761 O O . ASP A 1 95 ? -21.661 10.030 7.164 1.00 87.88 95 ASP A O 1
ATOM 765 N N . HIS A 1 96 ? -21.384 7.863 7.639 1.00 93.44 96 HIS A N 1
ATOM 766 C CA . HIS A 1 96 ? -20.050 7.757 7.052 1.00 93.44 96 HIS A CA 1
ATOM 767 C C . HIS A 1 96 ? -19.670 6.318 6.689 1.00 93.44 96 HIS A C 1
ATOM 769 O O . HIS A 1 96 ? -20.375 5.362 7.008 1.00 93.44 96 HIS A O 1
ATOM 775 N N . CYS A 1 97 ? -18.521 6.150 6.050 1.00 92.44 97 CYS A N 1
ATOM 776 C CA . CYS A 1 97 ? -17.796 4.890 6.031 1.00 92.44 97 CYS A CA 1
ATOM 777 C C . CYS A 1 97 ? -16.350 5.095 6.480 1.00 92.44 97 CYS A C 1
ATOM 779 O O . CYS A 1 97 ? -15.801 6.194 6.380 1.00 92.44 97 CYS A O 1
ATOM 781 N N . VAL A 1 98 ? -15.736 4.020 6.965 1.00 94.94 98 VAL A N 1
ATOM 782 C CA . VAL A 1 98 ? -14.285 3.941 7.164 1.00 94.94 98 VAL A CA 1
ATOM 783 C C . VAL A 1 98 ? -13.720 3.091 6.040 1.00 94.94 98 VAL A C 1
ATOM 785 O O . VAL A 1 98 ? -14.204 1.984 5.821 1.00 94.94 98 VAL A O 1
ATOM 788 N N . VAL A 1 99 ? -12.732 3.607 5.321 1.00 93.56 99 VAL A N 1
ATOM 789 C CA . VAL A 1 99 ? -12.073 2.931 4.200 1.00 93.56 99 VAL A CA 1
ATOM 790 C C . VAL A 1 99 ? -10.655 2.558 4.615 1.00 93.56 99 VAL A C 1
ATOM 792 O O . VAL A 1 99 ? -9.946 3.357 5.225 1.00 93.56 99 VAL A O 1
ATOM 795 N N . ILE A 1 100 ? -10.254 1.335 4.282 1.00 94.12 100 ILE A N 1
ATOM 796 C CA . ILE A 1 100 ? -8.911 0.793 4.465 1.00 94.12 100 ILE A CA 1
ATOM 797 C C . ILE A 1 100 ? -8.397 0.404 3.081 1.00 94.12 100 ILE A C 1
ATOM 799 O O . ILE A 1 100 ? -8.830 -0.588 2.486 1.00 94.12 100 ILE A O 1
ATOM 803 N N . ASP A 1 101 ? -7.478 1.216 2.575 1.00 91.12 101 ASP A N 1
ATOM 804 C CA . ASP A 1 101 ? -6.878 1.076 1.255 1.00 91.12 101 ASP A CA 1
ATOM 805 C C . ASP A 1 101 ? -5.357 1.069 1.391 1.00 91.12 101 ASP A C 1
ATOM 807 O O . ASP A 1 101 ? -4.705 2.091 1.205 1.00 91.12 101 ASP A O 1
ATOM 811 N N . LEU A 1 102 ? -4.798 -0.096 1.721 1.00 85.44 102 LEU A N 1
ATOM 812 C CA . LEU A 1 102 ? -3.364 -0.255 1.989 1.00 85.44 102 LEU A CA 1
ATOM 813 C C . LEU A 1 102 ? -2.472 -0.006 0.762 1.00 85.44 102 LEU A C 1
ATOM 815 O O . LEU A 1 102 ? -1.261 0.137 0.901 1.00 85.44 102 LEU A O 1
ATOM 819 N N . VAL A 1 103 ? -3.052 0.046 -0.440 1.00 81.94 103 VAL A N 1
ATOM 820 C CA . VAL A 1 103 ? -2.315 0.343 -1.676 1.00 81.94 103 VAL A CA 1
ATOM 821 C C . VAL A 1 103 ? -2.122 1.848 -1.818 1.00 81.94 103 VAL A C 1
ATOM 823 O O . VAL A 1 103 ? -1.073 2.298 -2.275 1.00 81.94 103 VAL A O 1
ATOM 826 N N . ALA A 1 104 ? -3.142 2.630 -1.456 1.00 81.12 104 ALA A N 1
ATOM 827 C CA . ALA A 1 104 ? -3.119 4.078 -1.599 1.00 81.12 104 ALA A CA 1
ATOM 828 C C . ALA A 1 104 ? -2.694 4.811 -0.325 1.00 81.12 104 ALA A C 1
ATOM 830 O O . ALA A 1 104 ? -2.134 5.902 -0.421 1.00 81.12 104 ALA A O 1
ATOM 831 N N . GLN A 1 105 ? -3.013 4.271 0.852 1.00 81.12 105 GLN A N 1
ATOM 832 C CA . GLN A 1 105 ? -2.891 4.925 2.152 1.00 81.12 105 GLN A CA 1
ATOM 833 C C . GLN A 1 105 ? -2.484 3.931 3.243 1.00 81.12 105 GLN A C 1
ATOM 835 O O . GLN A 1 105 ? -3.078 2.871 3.405 1.00 81.12 105 GLN A O 1
ATOM 840 N N . ALA A 1 106 ? -1.518 4.325 4.070 1.00 78.94 106 ALA A N 1
ATOM 841 C CA . ALA A 1 106 ? -1.119 3.529 5.229 1.00 78.94 106 ALA A CA 1
ATOM 842 C C . ALA A 1 106 ? -2.142 3.576 6.380 1.00 78.94 106 ALA A C 1
ATOM 844 O O . ALA A 1 106 ? -2.111 2.737 7.275 1.00 78.94 106 ALA A O 1
ATOM 845 N N . ILE A 1 107 ? -3.046 4.564 6.371 1.00 82.44 107 ILE A N 1
ATOM 846 C CA . ILE A 1 107 ? -3.990 4.820 7.461 1.00 82.44 107 ILE A CA 1
ATOM 847 C C . ILE A 1 107 ? -5.419 4.687 6.940 1.00 82.44 107 ILE A C 1
ATOM 849 O O . ILE A 1 107 ? -5.746 5.162 5.851 1.00 82.44 107 ILE A O 1
ATOM 853 N N . ALA A 1 108 ? -6.281 4.063 7.742 1.00 91.19 108 ALA A N 1
ATOM 854 C CA . ALA A 1 108 ? -7.713 4.060 7.495 1.00 91.19 108 ALA A CA 1
ATOM 855 C C . ALA A 1 108 ? -8.274 5.486 7.582 1.00 91.19 108 ALA A C 1
ATOM 857 O O . ALA A 1 108 ? -7.912 6.255 8.473 1.00 91.19 108 ALA A O 1
ATOM 858 N N . PHE A 1 109 ? -9.196 5.840 6.695 1.00 91.56 109 PHE A N 1
ATOM 859 C CA . PHE A 1 109 ? -9.762 7.185 6.651 1.00 91.56 109 PHE A CA 1
ATOM 860 C C . PHE A 1 109 ? -11.283 7.157 6.605 1.00 91.56 109 PHE A C 1
ATOM 862 O O . PHE A 1 109 ? -11.917 6.197 6.165 1.00 91.56 109 PHE A O 1
ATOM 869 N N . LYS A 1 110 ? -11.875 8.240 7.101 1.00 93.94 110 LYS A N 1
ATOM 870 C CA . LYS A 1 110 ? -13.319 8.414 7.204 1.00 93.94 110 LYS A CA 1
ATOM 871 C C . LYS A 1 110 ? -13.840 9.227 6.021 1.00 93.94 110 LYS A C 1
ATOM 873 O O . LYS A 1 110 ? -13.303 10.291 5.722 1.00 93.94 110 LYS A O 1
ATOM 878 N N . VAL A 1 111 ? -14.919 8.754 5.401 1.00 89.50 111 VAL A N 1
ATOM 879 C CA . VAL A 1 111 ? -15.640 9.452 4.326 1.00 89.50 111 VAL A CA 1
ATOM 880 C C . VAL A 1 111 ? -17.078 9.673 4.781 1.00 89.50 111 VAL A C 1
ATOM 882 O O . VAL A 1 111 ? -17.813 8.712 5.002 1.00 89.50 111 VAL A O 1
ATOM 885 N N . TRP A 1 112 ? -17.483 10.928 4.971 1.00 91.62 112 TRP A N 1
ATOM 886 C CA . TRP A 1 112 ? -18.857 11.257 5.362 1.00 91.62 112 TRP A CA 1
ATOM 887 C C . TRP A 1 112 ? -19.814 11.082 4.182 1.00 91.62 112 TRP A C 1
ATOM 889 O O . TRP A 1 112 ? -19.431 11.281 3.026 1.00 91.62 112 TRP A O 1
ATOM 899 N N . VAL A 1 113 ? -21.068 10.738 4.468 1.00 85.12 113 VAL A N 1
ATOM 900 C CA . VAL A 1 113 ? -22.123 10.696 3.451 1.00 85.12 113 VAL A CA 1
ATOM 901 C C . VAL A 1 113 ? -22.279 12.085 2.820 1.00 85.12 113 VAL A C 1
ATOM 903 O O . VAL A 1 113 ? -22.263 13.091 3.524 1.00 85.12 113 VAL A O 1
ATOM 906 N N . HIS A 1 114 ? -22.410 12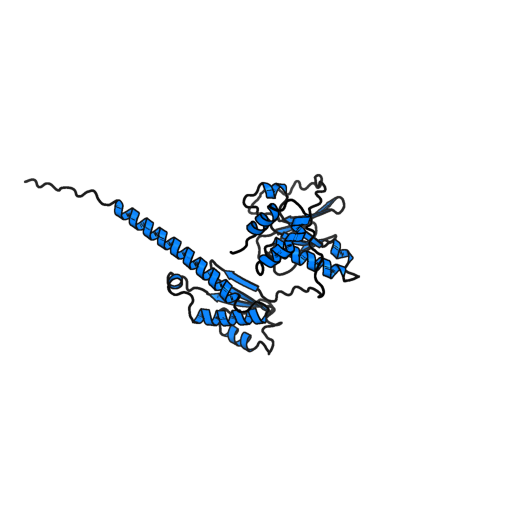.136 1.492 1.00 83.81 114 HIS A N 1
ATOM 907 C CA . HIS A 1 114 ? -22.450 13.369 0.691 1.00 83.81 114 HIS A CA 1
ATOM 908 C C . HIS A 1 114 ? -21.177 14.229 0.788 1.00 83.81 114 HIS A C 1
ATOM 910 O O . HIS A 1 114 ? -21.197 15.413 0.463 1.00 83.81 114 HIS A O 1
ATOM 916 N N . SER A 1 115 ? -20.058 13.633 1.206 1.00 87.69 115 SER A N 1
ATOM 917 C CA . SER A 1 115 ? -18.743 14.272 1.196 1.00 87.69 115 SER A CA 1
ATOM 918 C C . SER A 1 115 ? -17.777 13.530 0.277 1.00 87.69 115 SER A C 1
ATOM 920 O O . SER A 1 115 ? -17.976 12.357 -0.050 1.00 87.69 115 SER A O 1
ATOM 922 N N . MET A 1 116 ? -16.709 14.226 -0.108 1.00 86.62 116 MET A N 1
ATOM 923 C CA . MET A 1 116 ? -15.592 13.657 -0.848 1.00 86.62 116 MET A CA 1
ATOM 924 C C . MET A 1 116 ? -14.340 13.683 0.026 1.00 86.62 116 MET A C 1
ATOM 926 O O . MET A 1 116 ? -13.946 14.731 0.536 1.00 86.62 116 MET A O 1
ATOM 930 N N . TYR A 1 117 ? -13.685 12.537 0.155 1.00 86.38 117 TYR A N 1
ATOM 931 C CA . TYR A 1 117 ? -12.343 12.433 0.701 1.00 86.38 117 TYR A CA 1
ATOM 932 C C . TYR A 1 117 ? -11.332 12.474 -0.444 1.00 86.38 117 TYR A C 1
ATOM 934 O O . TYR A 1 117 ? -11.408 11.678 -1.380 1.00 86.38 117 TYR A O 1
ATOM 942 N N . THR A 1 118 ? -10.379 13.400 -0.370 1.00 84.56 118 THR A N 1
ATOM 943 C CA . THR A 1 118 ? -9.264 13.468 -1.321 1.00 84.56 118 THR A CA 1
ATOM 944 C C . THR A 1 118 ? -8.009 12.967 -0.639 1.00 84.56 118 THR A C 1
ATOM 946 O O . THR A 1 118 ? -7.561 13.540 0.354 1.00 84.56 118 THR A O 1
ATOM 949 N N . CYS A 1 119 ? -7.441 11.901 -1.186 1.00 76.94 119 CYS A N 1
ATOM 950 C CA . CYS A 1 119 ? -6.173 11.380 -0.726 1.00 76.94 119 CYS A CA 1
ATOM 951 C C . CYS A 1 119 ? -5.046 12.374 -1.062 1.00 76.94 119 CYS A C 1
ATOM 953 O O . CYS A 1 119 ? -4.927 12.823 -2.201 1.00 76.94 119 CYS A O 1
ATOM 955 N N . THR A 1 120 ? -4.219 12.741 -0.079 1.00 71.62 120 THR A N 1
ATOM 956 C CA . THR A 1 120 ? -3.115 13.699 -0.287 1.00 71.62 120 THR A CA 1
ATOM 957 C C . THR A 1 120 ? -1.895 13.063 -0.950 1.00 71.62 120 THR A C 1
ATOM 959 O O . THR A 1 120 ? -1.107 13.768 -1.575 1.00 71.62 120 THR A O 1
ATOM 962 N N . GLN A 1 121 ? -1.729 11.742 -0.827 1.00 65.06 121 GLN A N 1
ATOM 963 C CA . GLN A 1 121 ? -0.543 11.021 -1.310 1.00 65.06 121 GLN A CA 1
ATOM 964 C C . GLN A 1 121 ? -0.804 10.187 -2.570 1.00 65.06 121 GLN A C 1
ATOM 966 O O . GLN A 1 121 ? 0.139 9.869 -3.293 1.00 65.06 121 GLN A O 1
ATOM 971 N N . ALA A 1 122 ? -2.060 9.838 -2.848 1.00 60.69 122 ALA A N 1
ATOM 972 C CA . ALA A 1 122 ? -2.455 9.019 -3.987 1.00 60.69 122 ALA A CA 1
ATOM 973 C C . ALA A 1 122 ? -3.549 9.709 -4.809 1.00 60.69 122 ALA A C 1
ATOM 975 O O . ALA A 1 122 ? -4.296 10.548 -4.320 1.00 60.69 122 ALA A O 1
ATOM 976 N N . CYS A 1 123 ? -3.654 9.342 -6.084 1.00 64.38 123 CYS A N 1
ATOM 977 C CA . CYS A 1 123 ? -4.550 9.970 -7.056 1.00 64.38 123 CYS A CA 1
ATOM 978 C C . CYS A 1 123 ? -6.047 9.669 -6.852 1.00 64.38 123 CYS A C 1
ATOM 980 O O . CYS A 1 123 ? -6.834 10.087 -7.698 1.00 64.38 123 CYS A O 1
ATOM 982 N N . PHE A 1 124 ? -6.421 8.946 -5.794 1.00 76.31 124 PHE A N 1
ATOM 983 C CA . PHE A 1 124 ? -7.781 8.461 -5.563 1.00 76.31 124 PHE A CA 1
ATOM 984 C C . PHE A 1 124 ? -8.631 9.473 -4.800 1.00 76.31 124 PHE A C 1
ATOM 986 O O . PHE A 1 124 ? -8.148 10.197 -3.917 1.00 76.31 124 PHE A O 1
ATOM 993 N N . ARG A 1 125 ? -9.922 9.506 -5.122 1.00 81.06 125 ARG A N 1
ATOM 994 C CA . ARG A 1 125 ? -10.905 10.359 -4.454 1.00 81.06 125 ARG A CA 1
ATOM 995 C C . ARG A 1 125 ? -12.130 9.533 -4.157 1.00 81.06 125 ARG A C 1
ATOM 997 O O . ARG A 1 125 ? -12.693 8.935 -5.053 1.00 81.06 125 ARG A O 1
ATOM 1004 N N . TYR A 1 126 ? -12.572 9.547 -2.915 1.00 82.56 126 TYR A N 1
ATOM 1005 C CA . TYR A 1 126 ? -13.671 8.702 -2.482 1.00 82.56 126 TYR A CA 1
ATOM 1006 C C . TYR A 1 126 ? -14.887 9.556 -2.155 1.00 82.56 126 TYR A C 1
ATOM 1008 O O . TYR A 1 126 ? -14.800 10.428 -1.293 1.00 82.56 126 TYR A O 1
ATOM 1016 N N . ALA A 1 127 ? -16.022 9.302 -2.803 1.00 83.38 127 ALA A N 1
ATOM 1017 C CA . ALA A 1 127 ? -17.310 9.868 -2.409 1.00 83.38 127 ALA A CA 1
ATOM 1018 C C . ALA A 1 127 ? -18.215 8.777 -1.847 1.00 83.38 127 ALA A C 1
ATOM 1020 O O . ALA A 1 127 ? -18.428 7.748 -2.485 1.00 83.38 127 ALA A O 1
ATOM 1021 N N . TYR A 1 128 ? -18.774 9.013 -0.663 1.00 83.50 128 TYR A N 1
ATOM 1022 C CA . TYR A 1 128 ? -19.741 8.104 -0.058 1.00 83.50 128 TYR A CA 1
ATOM 1023 C C . TYR A 1 128 ? -21.144 8.688 -0.209 1.00 83.50 128 TYR A C 1
ATOM 1025 O O . TYR A 1 128 ? -21.455 9.744 0.338 1.00 83.50 128 TYR A O 1
ATOM 1033 N N . VAL A 1 129 ? -21.995 8.028 -0.988 1.00 78.62 129 VAL A N 1
ATOM 1034 C CA . VAL A 1 129 ? -23.311 8.545 -1.382 1.00 78.62 129 VAL A CA 1
ATOM 1035 C C . VAL A 1 129 ? -24.412 7.709 -0.742 1.00 78.62 129 VAL A C 1
ATOM 1037 O O . VAL A 1 129 ? -24.374 6.477 -0.764 1.00 78.62 129 VAL A O 1
ATOM 1040 N N . GLY A 1 130 ? -25.403 8.390 -0.166 1.00 74.81 130 GLY A N 1
ATOM 1041 C CA . GLY A 1 130 ? -26.642 7.780 0.302 1.00 74.81 130 GLY A CA 1
ATOM 1042 C C . GLY A 1 130 ? -27.715 7.759 -0.773 1.00 74.81 130 GLY A C 1
ATOM 1043 O O . GLY A 1 130 ? -28.020 8.797 -1.348 1.00 74.81 130 GLY A O 1
ATOM 1044 N N . GLY A 1 131 ? -28.292 6.583 -1.018 1.00 71.25 131 GLY A N 1
ATOM 1045 C CA . GLY A 1 131 ? -29.467 6.396 -1.862 1.00 71.25 131 GLY A CA 1
ATOM 1046 C C . GLY A 1 131 ? -30.747 6.140 -1.059 1.00 71.25 131 GLY A C 1
ATOM 1047 O O . GLY A 1 131 ? -30.745 6.089 0.180 1.00 71.25 131 GLY A O 1
ATOM 1048 N N . ARG A 1 132 ? -31.859 5.966 -1.787 1.00 69.38 132 ARG A N 1
ATOM 1049 C CA . ARG A 1 132 ? -33.162 5.558 -1.230 1.00 69.38 132 ARG A CA 1
ATOM 1050 C C . ARG A 1 132 ? -33.044 4.186 -0.541 1.00 69.38 132 ARG A C 1
ATOM 1052 O O . ARG A 1 132 ? -32.169 3.392 -0.870 1.00 69.38 132 ARG A O 1
ATOM 1059 N N . ASN A 1 133 ? -33.909 3.898 0.434 1.00 63.75 133 ASN A N 1
ATOM 1060 C CA . ASN A 1 133 ? -33.924 2.625 1.184 1.00 63.75 133 ASN A CA 1
ATOM 1061 C C . ASN A 1 133 ? -32.619 2.298 1.936 1.00 63.75 133 ASN A C 1
ATOM 1063 O O . ASN A 1 133 ? -32.242 1.137 2.059 1.00 63.75 133 ASN A O 1
ATOM 1067 N N . GLN A 1 134 ? -31.917 3.322 2.432 1.00 60.12 134 GLN A N 1
ATOM 1068 C CA . GLN A 1 134 ? -30.627 3.171 3.123 1.00 60.12 134 GLN A CA 1
ATOM 1069 C C . GLN A 1 134 ? -29.527 2.513 2.268 1.00 60.12 134 GLN A C 1
ATOM 1071 O O . GLN A 1 134 ? -28.515 2.061 2.810 1.00 60.12 134 GLN A O 1
ATOM 1076 N N . THR A 1 135 ? -29.668 2.489 0.936 1.00 64.75 135 THR A N 1
ATOM 1077 C CA . THR A 1 135 ? -28.568 2.067 0.065 1.00 64.75 135 THR A CA 1
ATOM 1078 C C . THR A 1 135 ? -27.416 3.064 0.187 1.00 64.75 135 THR A C 1
ATOM 1080 O O . THR A 1 135 ? -27.601 4.258 0.459 1.00 64.75 135 THR A O 1
ATOM 1083 N N . ARG A 1 136 ? -26.188 2.560 0.095 1.00 73.56 136 ARG A N 1
ATOM 1084 C CA . ARG A 1 136 ? -24.963 3.340 0.269 1.00 73.56 136 ARG A CA 1
ATOM 1085 C C . ARG A 1 136 ? -23.932 2.840 -0.728 1.00 73.56 136 ARG A C 1
ATOM 1087 O O . ARG A 1 136 ? -23.761 1.628 -0.840 1.00 73.56 136 ARG A O 1
ATOM 1094 N N . ALA A 1 137 ? -23.259 3.757 -1.409 1.00 74.06 137 ALA A N 1
ATOM 1095 C CA . ALA A 1 137 ? -22.243 3.438 -2.403 1.00 74.06 137 ALA A CA 1
ATOM 1096 C C . ALA A 1 137 ? -20.996 4.300 -2.187 1.00 74.06 137 ALA A C 1
ATOM 1098 O O . ALA A 1 137 ? -21.101 5.476 -1.838 1.00 74.06 137 ALA A O 1
ATOM 1099 N N . LEU A 1 138 ? -19.825 3.695 -2.376 1.00 77.38 138 LEU A N 1
ATOM 1100 C CA . LEU A 1 138 ? -18.538 4.378 -2.400 1.00 77.38 138 LEU A CA 1
ATOM 1101 C C . LEU A 1 138 ? -18.098 4.486 -3.862 1.00 77.38 138 LEU A C 1
ATOM 1103 O O . LEU A 1 138 ? -18.001 3.466 -4.539 1.00 77.38 138 LEU A O 1
ATOM 1107 N N . TYR A 1 139 ? -17.844 5.699 -4.334 1.00 77.38 139 TYR A N 1
ATOM 1108 C CA . TYR A 1 139 ? -17.404 5.975 -5.698 1.00 77.38 139 TYR A CA 1
ATOM 1109 C C . TYR A 1 139 ? -15.959 6.459 -5.703 1.00 77.38 139 TYR A C 1
ATOM 1111 O O . TYR A 1 139 ? -15.592 7.279 -4.858 1.00 77.38 139 TYR A O 1
ATOM 1119 N N . ASP A 1 140 ? -15.173 5.980 -6.669 1.00 76.31 140 ASP A N 1
ATOM 1120 C CA . ASP A 1 140 ? -13.905 6.612 -7.036 1.00 76.31 140 ASP A CA 1
ATOM 1121 C C . ASP A 1 140 ? -14.192 7.773 -7.999 1.00 76.31 140 ASP A C 1
ATOM 1123 O O . ASP A 1 140 ? -14.751 7.584 -9.085 1.00 76.31 140 ASP A O 1
ATOM 1127 N N . CYS A 1 141 ? -13.887 8.993 -7.571 1.00 74.31 141 CYS A N 1
ATOM 1128 C CA . CYS A 1 141 ? -14.214 10.209 -8.299 1.00 74.31 141 CYS A CA 1
ATOM 1129 C C . CYS A 1 141 ? -13.064 10.577 -9.247 1.00 74.31 141 CYS A C 1
ATOM 1131 O O . CYS A 1 141 ? -11.937 10.785 -8.782 1.00 74.31 141 CYS A O 1
ATOM 1133 N N . PRO A 1 142 ? -13.323 10.769 -10.555 1.00 66.50 142 PRO A N 1
ATOM 1134 C CA . PRO A 1 142 ? -12.301 11.268 -11.460 1.00 66.50 142 PRO A CA 1
ATOM 1135 C C . PRO A 1 142 ? -11.809 12.650 -11.012 1.00 66.50 142 PRO A C 1
ATOM 1137 O O . PRO A 1 142 ? -12.513 13.430 -10.359 1.00 66.50 142 PRO A O 1
ATOM 1140 N N . ARG A 1 143 ? -10.554 12.956 -11.345 1.00 62.78 143 ARG A N 1
ATOM 1141 C CA . ARG A 1 143 ? -9.973 14.262 -11.043 1.00 62.78 143 ARG A CA 1
ATOM 1142 C C . ARG A 1 143 ? -10.665 15.373 -11.864 1.00 62.78 143 ARG A C 1
ATOM 1144 O O . ARG A 1 143 ? -11.180 15.093 -12.943 1.00 62.78 143 ARG A O 1
ATOM 1151 N N . PRO A 1 144 ? -10.658 16.640 -11.403 1.00 60.22 144 PRO A N 1
ATOM 1152 C CA . PRO A 1 144 ? -11.370 17.745 -12.051 1.00 60.22 144 PRO A CA 1
ATOM 1153 C C . PRO A 1 144 ? -10.789 18.086 -13.427 1.00 60.22 144 PRO A C 1
ATOM 1155 O O . PRO A 1 144 ? -11.485 18.637 -14.269 1.00 60.22 144 PRO A O 1
ATOM 1158 N N . ASP A 1 145 ? -9.515 17.757 -13.646 1.00 63.19 145 ASP A N 1
ATOM 1159 C CA . ASP A 1 145 ? -8.784 17.889 -14.905 1.00 63.19 145 ASP A CA 1
ATOM 1160 C C . ASP A 1 145 ? -9.112 16.776 -15.916 1.00 63.19 145 ASP A C 1
ATOM 1162 O O . ASP A 1 145 ? -8.686 16.858 -17.064 1.00 63.19 145 ASP A O 1
ATOM 1166 N N . ASN A 1 146 ? -9.908 15.770 -15.531 1.00 51.22 146 ASN A N 1
ATOM 1167 C CA . ASN A 1 146 ? -10.443 14.746 -16.427 1.00 51.22 146 ASN A CA 1
ATOM 1168 C C . ASN A 1 146 ? -11.986 14.718 -16.351 1.00 51.22 146 ASN A C 1
ATOM 1170 O O . ASN A 1 146 ? -12.558 13.856 -15.675 1.00 51.22 146 ASN A O 1
ATOM 1174 N N . PRO A 1 147 ? -12.674 15.678 -17.002 1.00 46.22 147 PRO A N 1
ATOM 1175 C CA . PRO A 1 147 ? -14.116 15.864 -16.908 1.00 46.22 147 PRO A CA 1
ATOM 1176 C C . PRO A 1 147 ? -14.852 14.841 -17.780 1.00 46.22 147 PRO A C 1
ATOM 1178 O O . PRO A 1 147 ? -15.462 15.175 -18.794 1.00 46.22 147 PRO A O 1
ATOM 1181 N N . LEU A 1 148 ? -14.826 13.570 -17.388 1.00 42.47 148 LEU A N 1
ATOM 1182 C CA . LEU A 1 148 ? -15.804 12.605 -17.881 1.00 42.47 148 LEU A CA 1
ATOM 1183 C C . LEU A 1 148 ? -17.138 12.844 -17.151 1.00 42.47 148 LEU A C 1
ATOM 1185 O O . LEU A 1 148 ? -17.492 12.115 -16.233 1.00 42.47 148 LEU A O 1
ATOM 1189 N N . GLY A 1 149 ? -17.850 13.892 -17.581 1.00 41.84 149 GLY A N 1
ATOM 1190 C CA . GLY A 1 149 ? -19.287 14.108 -17.362 1.00 41.84 149 GLY A CA 1
ATOM 1191 C C . GLY A 1 149 ? -19.699 14.926 -16.119 1.00 41.84 149 GLY A C 1
ATOM 1192 O O . GLY A 1 149 ? -19.100 14.782 -15.054 1.00 41.84 149 GLY A O 1
ATOM 1193 N N . PRO A 1 150 ? -20.728 15.795 -16.227 1.00 40.19 150 PRO A N 1
ATOM 1194 C CA . PRO A 1 150 ? -21.297 16.512 -15.090 1.00 40.19 150 PRO A CA 1
ATOM 1195 C C . PRO A 1 150 ? -22.039 15.563 -14.137 1.00 40.19 150 PRO A C 1
ATOM 1197 O O . PRO A 1 150 ? -22.772 14.670 -14.549 1.00 40.19 150 PRO A O 1
ATOM 1200 N N . TRP A 1 151 ? -21.874 15.815 -12.839 1.00 49.59 151 TRP A N 1
ATOM 1201 C CA . TRP A 1 151 ? -22.459 15.101 -11.695 1.00 49.59 151 TRP A CA 1
ATOM 1202 C C . TRP A 1 151 ? -23.994 15.194 -11.582 1.00 49.59 151 TRP A C 1
ATOM 1204 O O . TRP A 1 151 ? -24.555 14.833 -10.549 1.00 49.59 151 TRP A O 1
ATOM 1214 N N . THR A 1 152 ? -24.679 15.740 -12.586 1.00 39.75 152 THR A N 1
ATOM 1215 C CA . THR A 1 152 ? -26.043 16.263 -12.446 1.00 39.75 152 THR A CA 1
ATOM 1216 C C . THR A 1 152 ? -27.154 15.221 -12.516 1.00 39.75 152 THR A C 1
ATOM 1218 O O . THR A 1 152 ? -28.243 15.529 -12.051 1.00 39.75 152 THR A O 1
ATOM 1221 N N . ASP A 1 153 ? -26.877 13.985 -12.945 1.00 38.94 153 ASP A N 1
ATOM 1222 C CA . ASP A 1 153 ? -27.916 12.953 -13.120 1.00 38.94 153 ASP A CA 1
ATOM 1223 C C . ASP A 1 153 ? -27.689 11.699 -12.255 1.00 38.94 153 ASP A C 1
ATOM 1225 O O . ASP A 1 153 ? -28.014 10.582 -12.651 1.00 38.94 153 ASP A O 1
ATOM 1229 N N . MET A 1 154 ? -27.154 11.844 -11.035 1.00 43.25 154 MET A N 1
ATOM 1230 C CA . MET A 1 154 ? -27.245 10.776 -10.022 1.00 43.25 154 MET A CA 1
ATOM 1231 C C . MET A 1 154 ? -28.639 10.760 -9.362 1.00 43.25 154 MET A C 1
ATOM 1233 O O . MET A 1 154 ? -28.776 10.757 -8.138 1.00 43.25 154 MET A O 1
ATOM 1237 N N . GLU A 1 155 ? -29.701 10.742 -10.175 1.00 38.03 155 GLU A N 1
ATOM 1238 C CA . GLU A 1 155 ? -31.007 10.289 -9.703 1.00 38.03 155 GLU A CA 1
ATOM 1239 C C . GLU A 1 155 ? -30.917 8.783 -9.441 1.00 38.03 155 GLU A C 1
ATOM 1241 O O . GLU A 1 155 ? -30.574 7.972 -10.297 1.00 38.03 155 GLU A O 1
ATOM 1246 N N . THR A 1 156 ? -31.195 8.405 -8.198 1.00 44.69 156 THR A N 1
ATOM 1247 C CA . THR A 1 156 ? -31.068 7.058 -7.622 1.00 44.69 156 THR A CA 1
ATOM 1248 C C . THR A 1 156 ? -32.000 5.995 -8.229 1.00 44.69 156 THR A C 1
ATOM 1250 O O . THR A 1 156 ? -32.196 4.944 -7.618 1.00 44.69 156 THR A O 1
ATOM 1253 N N . ASP A 1 157 ? -32.609 6.249 -9.386 1.00 32.72 157 ASP A N 1
ATOM 1254 C CA . ASP A 1 157 ? -33.741 5.472 -9.905 1.00 32.72 157 ASP A CA 1
ATOM 1255 C C . ASP A 1 157 ? -33.340 4.220 -10.701 1.00 32.72 157 ASP A C 1
ATOM 1257 O O . ASP A 1 157 ? -34.183 3.370 -10.977 1.00 32.72 157 ASP A O 1
ATOM 1261 N N . THR A 1 158 ? -32.045 4.007 -10.946 1.00 35.22 158 THR A N 1
ATOM 1262 C CA . THR A 1 158 ? -31.517 2.755 -11.518 1.00 35.22 158 THR A CA 1
ATOM 1263 C C . THR A 1 158 ? -30.464 2.082 -10.645 1.00 35.22 158 THR A C 1
ATOM 1265 O O . THR A 1 158 ? -29.574 1.401 -11.154 1.00 35.22 158 THR A O 1
ATOM 1268 N N . VAL A 1 159 ? -30.593 2.161 -9.314 1.00 36.38 159 VAL A N 1
ATOM 1269 C CA . VAL A 1 159 ? -30.021 1.102 -8.464 1.00 36.38 159 VAL A CA 1
ATOM 1270 C C . VAL A 1 159 ? -30.934 -0.116 -8.589 1.00 36.38 159 VAL A C 1
ATOM 1272 O O . VAL A 1 159 ? -31.666 -0.482 -7.671 1.00 36.38 159 VAL A O 1
ATOM 1275 N N . GLY A 1 160 ? -30.898 -0.755 -9.764 1.00 28.09 160 GLY A N 1
ATOM 1276 C CA . GLY A 1 160 ? -31.176 -2.177 -9.825 1.00 28.09 160 GLY A CA 1
ATOM 1277 C C . GLY A 1 160 ? -30.306 -2.809 -8.750 1.00 28.09 160 GLY A C 1
ATOM 1278 O O . GLY A 1 160 ? -29.118 -2.501 -8.657 1.00 28.09 160 GLY A O 1
ATOM 1279 N N . SER A 1 161 ? -30.912 -3.603 -7.878 1.00 27.91 161 SER A N 1
ATOM 1280 C CA . SER A 1 161 ? -30.215 -4.387 -6.873 1.00 27.91 161 SER A CA 1
ATOM 1281 C C . SER A 1 161 ? -29.300 -5.391 -7.575 1.00 27.91 161 SER A C 1
ATOM 1283 O O . SER A 1 161 ? -29.589 -6.582 -7.641 1.00 27.91 161 SER A O 1
ATOM 1285 N N . SER A 1 162 ? -28.190 -4.929 -8.145 1.00 27.55 162 SER A N 1
ATOM 1286 C CA . SER A 1 162 ? -27.040 -5.778 -8.340 1.00 27.55 162 SER A CA 1
ATOM 1287 C C . SER A 1 162 ? -26.552 -6.061 -6.933 1.00 27.55 162 SER A C 1
ATOM 1289 O O . SER A 1 162 ? -25.873 -5.237 -6.320 1.00 27.55 162 SER A O 1
ATOM 1291 N N . GLU A 1 163 ? -26.972 -7.201 -6.388 1.00 28.39 163 GLU A N 1
ATOM 1292 C CA . GLU A 1 163 ? -26.230 -7.891 -5.346 1.00 28.39 163 GLU A CA 1
ATOM 1293 C C . GLU A 1 163 ? -24.778 -7.960 -5.824 1.00 28.39 163 GLU A C 1
ATOM 1295 O O . GLU A 1 163 ? -24.393 -8.815 -6.623 1.00 28.39 163 GLU A O 1
ATOM 1300 N N . HIS A 1 164 ? -23.980 -6.970 -5.431 1.00 30.11 164 HIS A N 1
ATOM 1301 C CA . HIS A 1 164 ? -22.573 -6.940 -5.760 1.00 30.11 164 HIS A CA 1
ATOM 1302 C C . HIS A 1 164 ? -21.956 -8.157 -5.086 1.00 30.11 164 HIS A C 1
ATOM 1304 O O . HIS A 1 164 ? -22.022 -8.313 -3.865 1.00 30.11 164 HIS A O 1
ATOM 1310 N N . TYR A 1 165 ? -21.435 -9.057 -5.917 1.00 29.58 165 TYR A N 1
ATOM 1311 C CA . TYR A 1 165 ? -20.875 -10.337 -5.524 1.00 29.58 165 TYR A CA 1
ATOM 1312 C C . TYR A 1 165 ? -19.680 -10.139 -4.587 1.00 29.58 165 TYR A C 1
ATOM 1314 O O . TYR A 1 165 ? -18.529 -10.088 -5.012 1.00 29.58 165 TYR A O 1
ATOM 1322 N N . ALA A 1 166 ? -19.959 -10.038 -3.290 1.00 27.52 166 ALA A N 1
ATOM 1323 C CA . ALA A 1 166 ? -18.956 -10.115 -2.248 1.00 27.52 166 ALA A CA 1
ATOM 1324 C C . ALA A 1 166 ? -18.324 -11.513 -2.297 1.00 27.52 166 ALA A C 1
ATOM 1326 O O . ALA A 1 166 ? -19.021 -12.518 -2.146 1.00 27.52 166 ALA A O 1
ATOM 1327 N N . TYR A 1 167 ? -17.012 -11.576 -2.530 1.00 28.05 167 TYR A N 1
ATOM 1328 C CA . TYR A 1 167 ? -16.214 -12.801 -2.472 1.00 28.05 167 TYR A CA 1
ATOM 1329 C C . TYR A 1 167 ? -16.247 -13.406 -1.046 1.00 28.05 167 TYR A C 1
ATOM 1331 O O . TYR A 1 167 ? -15.852 -12.745 -0.086 1.00 28.05 167 TYR A O 1
ATOM 1339 N N . PRO A 1 168 ? -16.704 -14.657 -0.864 1.00 30.61 168 PRO A N 1
ATOM 1340 C CA . PRO A 1 168 ? -16.783 -15.327 0.445 1.00 30.61 168 PRO A CA 1
ATOM 1341 C C . PRO A 1 168 ? -15.548 -16.181 0.744 1.00 30.61 168 PRO A C 1
ATOM 1343 O O . PRO A 1 168 ? -15.535 -17.382 0.495 1.00 30.61 168 PRO A O 1
ATOM 1346 N N . ALA A 1 169 ? -14.506 -15.571 1.302 1.00 27.23 169 ALA A N 1
ATOM 1347 C CA . ALA A 1 169 ? -13.282 -16.279 1.696 1.00 27.23 169 ALA A CA 1
ATOM 1348 C C . ALA A 1 169 ? -12.838 -15.969 3.141 1.00 27.23 169 ALA A C 1
ATOM 1350 O O . ALA A 1 169 ? -11.653 -15.966 3.441 1.00 27.23 169 ALA A O 1
ATOM 1351 N N . ALA A 1 170 ? -13.776 -15.699 4.056 1.00 31.69 170 ALA A N 1
ATOM 1352 C CA . ALA A 1 170 ? -13.465 -15.191 5.401 1.00 31.69 170 ALA A CA 1
ATOM 1353 C C . ALA A 1 170 ? -13.762 -16.177 6.553 1.00 31.69 170 ALA A C 1
ATOM 1355 O O . ALA A 1 170 ? -14.319 -15.787 7.578 1.00 31.69 170 ALA A O 1
ATOM 1356 N N . LYS A 1 171 ? -13.413 -17.463 6.409 1.00 29.62 171 LYS A N 1
ATOM 1357 C CA . LYS A 1 171 ? -13.484 -18.448 7.509 1.00 29.62 171 LYS A CA 1
ATOM 1358 C C . LYS A 1 171 ? -12.158 -19.191 7.681 1.00 29.62 171 LYS A C 1
ATOM 1360 O O . LYS A 1 171 ? -12.058 -20.350 7.306 1.00 29.62 171 LYS A O 1
ATOM 1365 N N . ALA 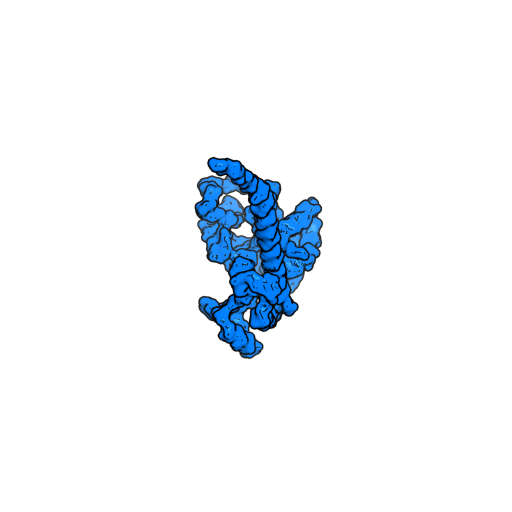A 1 172 ? -11.162 -18.532 8.267 1.00 33.31 172 ALA A N 1
ATOM 1366 C CA . ALA A 1 172 ? -10.096 -19.166 9.048 1.00 33.31 172 ALA A CA 1
ATOM 1367 C C . ALA A 1 172 ? -9.212 -18.094 9.708 1.00 33.31 172 ALA A C 1
ATOM 1369 O O . ALA A 1 172 ? -9.007 -17.028 9.140 1.00 33.31 172 ALA A O 1
ATOM 1370 N N . VAL A 1 173 ? -8.617 -18.473 10.842 1.00 32.56 173 VAL A N 1
ATOM 1371 C CA . VAL A 1 173 ? -7.508 -17.831 11.577 1.00 32.56 173 VAL A CA 1
ATOM 1372 C C . VAL A 1 173 ? -7.905 -16.878 12.717 1.00 32.56 173 VAL A C 1
ATOM 1374 O O . VAL A 1 173 ? -8.730 -15.984 12.579 1.00 32.56 173 VAL A O 1
ATOM 1377 N N . ARG A 1 174 ? -7.317 -17.184 13.882 1.00 30.58 174 ARG A N 1
ATOM 1378 C CA . ARG A 1 174 ? -7.651 -16.760 15.246 1.00 30.58 174 ARG A CA 1
ATOM 1379 C C . ARG A 1 174 ? -6.790 -15.587 15.736 1.00 30.58 174 ARG A C 1
ATOM 1381 O O . ARG A 1 174 ? -5.610 -15.524 15.417 1.00 30.58 174 ARG A O 1
ATOM 1388 N N . ASN A 1 175 ? -7.395 -14.826 16.654 1.00 31.05 175 ASN A N 1
ATOM 1389 C CA . ASN A 1 175 ? -6.839 -14.088 17.801 1.00 31.05 175 ASN A CA 1
ATOM 1390 C C . ASN A 1 175 ? -5.740 -13.044 17.541 1.00 31.05 175 ASN A C 1
ATOM 1392 O O . ASN A 1 175 ? -4.573 -13.414 17.505 1.00 31.05 175 ASN A O 1
ATOM 1396 N N . THR A 1 176 ? -6.111 -11.751 17.499 1.00 26.73 176 THR A N 1
ATOM 1397 C CA . THR A 1 176 ? -5.508 -10.575 18.199 1.00 26.73 176 THR A CA 1
ATOM 1398 C C . THR A 1 176 ? -6.289 -9.305 17.773 1.00 26.73 176 THR A C 1
ATOM 1400 O O . THR A 1 176 ? -6.673 -9.222 16.605 1.00 26.73 176 THR A O 1
ATOM 1403 N N . PRO A 1 177 ? -6.560 -8.311 18.647 1.00 28.20 177 PRO A N 1
ATOM 1404 C CA . PRO A 1 177 ? -7.084 -7.005 18.225 1.00 28.20 177 PRO A CA 1
ATOM 1405 C C . PRO A 1 177 ? -6.131 -6.324 17.226 1.00 28.20 177 PRO A C 1
ATOM 1407 O O . PRO A 1 177 ? -4.963 -6.089 17.534 1.00 28.20 177 PRO A O 1
ATOM 1410 N N . LEU A 1 178 ? -6.621 -6.020 16.020 1.00 29.25 178 LEU A N 1
ATOM 1411 C CA . LEU A 1 178 ? -5.810 -5.444 14.947 1.00 29.25 178 LEU A CA 1
ATOM 1412 C C . LEU A 1 178 ? -5.827 -3.908 15.025 1.00 29.25 178 LEU A C 1
ATOM 1414 O O . LEU A 1 178 ? -6.646 -3.247 14.391 1.00 29.25 178 LEU A O 1
ATOM 1418 N N . VAL A 1 179 ? -4.912 -3.333 15.806 1.00 26.86 179 VAL A N 1
ATOM 1419 C CA . VAL A 1 179 ? -4.500 -1.933 15.627 1.00 26.86 179 VAL A CA 1
ATOM 1420 C C . VAL A 1 179 ? -3.421 -1.935 14.546 1.00 26.86 179 VAL A C 1
ATOM 1422 O O . VAL A 1 179 ? -2.301 -2.377 14.787 1.00 26.86 179 VAL A O 1
ATOM 1425 N N . LEU A 1 180 ? -3.768 -1.498 13.333 1.00 32.38 180 LEU A N 1
ATOM 1426 C CA . LEU A 1 180 ? -2.801 -1.290 12.252 1.00 32.38 180 LEU A CA 1
ATOM 1427 C C . LEU A 1 180 ? -1.981 -0.035 12.573 1.00 32.38 180 LEU A C 1
ATOM 1429 O O . LEU A 1 180 ? -2.389 1.085 12.278 1.00 32.38 180 LEU A O 1
ATOM 1433 N N . VAL A 1 181 ? -0.845 -0.239 13.233 1.00 41.19 181 VAL A N 1
ATOM 1434 C CA . VAL A 1 181 ? 0.217 0.761 13.357 1.00 41.19 181 VAL A CA 1
ATOM 1435 C C . VAL A 1 181 ? 1.126 0.582 12.146 1.00 41.19 181 VAL A C 1
ATOM 1437 O O . VAL A 1 181 ? 1.579 -0.531 11.888 1.00 41.19 181 VAL A O 1
ATOM 1440 N N . ASP A 1 182 ? 1.375 1.648 11.387 1.00 50.47 182 ASP A N 1
ATOM 1441 C CA . ASP A 1 182 ? 2.350 1.622 10.294 1.00 50.47 182 ASP A CA 1
ATOM 1442 C C . ASP A 1 182 ? 3.757 1.487 10.904 1.00 50.47 182 ASP A C 1
ATOM 1444 O O . ASP A 1 182 ? 4.340 2.454 11.399 1.00 50.47 182 ASP A O 1
ATOM 1448 N N . THR A 1 183 ? 4.260 0.253 10.991 1.00 68.62 183 THR A N 1
ATOM 1449 C CA . THR A 1 183 ? 5.533 -0.059 11.659 1.00 68.62 183 THR A CA 1
ATOM 1450 C C . THR A 1 183 ? 6.736 0.079 10.737 1.00 68.62 183 THR A C 1
ATOM 1452 O O . THR A 1 183 ? 7.857 0.189 11.229 1.00 68.62 183 THR A O 1
ATOM 1455 N N . LEU A 1 184 ? 6.544 0.032 9.416 1.00 83.00 184 LEU A N 1
ATOM 1456 C CA . LEU A 1 184 ? 7.626 0.087 8.437 1.00 83.00 184 LEU A CA 1
ATOM 1457 C C . LEU A 1 184 ? 7.070 0.370 7.038 1.00 83.00 184 LEU A C 1
ATOM 1459 O O . LEU A 1 184 ? 6.304 -0.424 6.500 1.00 83.00 184 LEU A O 1
ATOM 1463 N N . THR A 1 185 ? 7.560 1.426 6.391 1.00 84.88 185 THR A N 1
ATOM 1464 C CA . THR A 1 185 ? 7.359 1.630 4.949 1.00 84.88 185 THR A CA 1
ATOM 1465 C C . THR A 1 185 ? 8.693 1.503 4.224 1.00 84.88 185 THR A C 1
ATOM 1467 O O . THR A 1 185 ? 9.639 2.205 4.572 1.00 84.88 185 THR A O 1
ATOM 1470 N N . VAL A 1 186 ? 8.764 0.687 3.171 1.00 87.81 186 VAL A N 1
ATOM 1471 C CA . VAL A 1 186 ? 9.901 0.651 2.235 1.00 87.81 186 VAL A CA 1
ATOM 1472 C C . VAL A 1 186 ? 9.394 1.061 0.856 1.00 87.81 186 VAL A C 1
ATOM 1474 O O . VAL A 1 186 ? 8.501 0.423 0.304 1.00 87.81 186 VAL A O 1
ATOM 1477 N N . LYS A 1 187 ? 9.942 2.139 0.293 1.00 89.44 187 LYS A N 1
ATOM 1478 C CA . LYS A 1 187 ? 9.602 2.640 -1.043 1.00 89.44 187 LYS A CA 1
ATOM 1479 C C . LYS A 1 187 ? 10.845 2.638 -1.925 1.00 89.44 187 LYS A C 1
ATOM 1481 O O . LYS A 1 187 ? 11.860 3.211 -1.549 1.00 89.44 187 LYS A O 1
ATOM 1486 N N . MET A 1 188 ? 10.731 2.064 -3.118 1.00 88.88 188 MET A N 1
ATOM 1487 C CA . MET A 1 188 ? 11.749 2.163 -4.164 1.00 88.88 188 MET A CA 1
ATOM 1488 C C . MET A 1 188 ? 11.298 3.193 -5.201 1.00 88.88 188 MET A C 1
ATOM 1490 O O . MET A 1 188 ? 10.230 3.048 -5.796 1.00 88.88 188 MET A O 1
ATOM 1494 N N . ASP A 1 189 ? 12.080 4.250 -5.397 1.00 86.44 189 ASP A N 1
ATOM 1495 C CA . ASP A 1 189 ? 11.848 5.247 -6.438 1.00 86.44 189 ASP A CA 1
ATOM 1496 C C . ASP A 1 189 ? 12.758 4.952 -7.631 1.00 86.44 189 ASP A C 1
ATOM 1498 O O . ASP A 1 189 ? 13.965 5.195 -7.604 1.00 86.44 189 ASP A O 1
ATOM 1502 N N . ILE A 1 190 ? 12.152 4.395 -8.678 1.00 84.12 190 ILE A N 1
ATOM 1503 C CA . ILE A 1 190 ? 12.851 3.958 -9.890 1.00 84.12 190 ILE A CA 1
ATOM 1504 C C . ILE A 1 190 ? 13.405 5.157 -10.673 1.00 84.12 190 ILE A C 1
ATOM 1506 O O . ILE A 1 190 ? 14.441 5.036 -11.321 1.00 84.12 190 ILE A O 1
ATOM 1510 N N . ILE A 1 191 ? 12.725 6.308 -10.617 1.00 83.69 191 ILE A N 1
ATOM 1511 C CA . ILE A 1 191 ? 13.084 7.499 -11.394 1.00 83.69 191 ILE A CA 1
ATOM 1512 C C . ILE A 1 191 ? 14.198 8.268 -10.694 1.00 83.69 191 ILE A C 1
ATOM 1514 O O . ILE A 1 191 ? 15.190 8.626 -11.320 1.00 83.69 191 ILE A O 1
ATOM 1518 N N . GLN A 1 192 ? 14.048 8.496 -9.389 1.00 87.25 192 GLN A N 1
ATOM 1519 C CA . GLN A 1 192 ? 15.036 9.212 -8.577 1.00 87.25 192 GLN A CA 1
ATOM 1520 C C . GLN A 1 192 ? 16.190 8.313 -8.113 1.00 87.25 192 GLN A C 1
ATOM 1522 O O . GLN A 1 192 ? 17.089 8.787 -7.428 1.00 87.25 192 GLN A O 1
ATOM 1527 N N . GLN A 1 193 ? 16.164 7.028 -8.478 1.00 92.12 193 GLN A N 1
ATOM 1528 C CA . GLN A 1 193 ? 17.162 6.024 -8.117 1.00 92.12 193 GLN A CA 1
ATOM 1529 C C . GLN A 1 193 ? 17.475 5.985 -6.622 1.00 92.12 193 GLN A C 1
ATOM 1531 O O . GLN A 1 193 ? 18.631 5.959 -6.208 1.00 92.12 193 GLN A O 1
ATOM 1536 N N . GLN A 1 194 ? 16.436 5.974 -5.794 1.00 94.88 194 GLN A N 1
ATOM 1537 C CA . GLN A 1 194 ? 16.577 6.014 -4.341 1.00 94.88 194 GLN A CA 1
ATOM 1538 C C . GLN A 1 194 ? 15.661 4.998 -3.668 1.00 94.88 194 GLN A C 1
ATOM 1540 O O . GLN A 1 194 ? 14.576 4.681 -4.158 1.00 94.88 194 GLN A O 1
ATOM 1545 N N . THR A 1 195 ? 16.076 4.527 -2.499 1.00 94.75 195 THR A N 1
ATOM 1546 C CA . THR A 1 195 ? 15.199 3.825 -1.565 1.00 94.75 195 THR A CA 1
ATOM 1547 C C . THR A 1 195 ? 14.859 4.743 -0.401 1.00 94.75 195 THR A C 1
ATOM 1549 O O . THR A 1 195 ? 15.706 5.490 0.088 1.00 94.75 195 THR A O 1
ATOM 1552 N N . LYS A 1 196 ? 13.599 4.721 0.026 1.00 96.19 196 LYS A N 1
ATOM 1553 C CA . LYS A 1 196 ? 13.084 5.516 1.135 1.00 96.19 196 LYS A CA 1
ATOM 1554 C C . LYS A 1 196 ? 12.446 4.586 2.153 1.00 96.19 196 LYS A C 1
ATOM 1556 O O . LYS A 1 196 ? 11.452 3.927 1.851 1.00 96.19 196 LYS A O 1
ATOM 1561 N N . VAL A 1 197 ? 13.006 4.551 3.354 1.00 94.88 197 VAL A N 1
ATOM 1562 C CA . VAL A 1 197 ? 12.527 3.730 4.467 1.00 94.88 197 VAL A CA 1
ATOM 1563 C C . VAL A 1 197 ? 11.958 4.639 5.548 1.00 94.88 197 VAL A C 1
ATOM 1565 O O . VAL A 1 197 ? 12.624 5.574 5.986 1.00 94.88 197 VAL A O 1
ATOM 1568 N N . LYS A 1 198 ? 10.726 4.384 5.983 1.00 93.69 198 LYS A N 1
ATOM 1569 C CA . LYS A 1 198 ? 10.097 5.069 7.118 1.00 93.69 198 LYS A CA 1
ATOM 1570 C C . LYS A 1 198 ? 9.946 4.099 8.277 1.00 93.69 198 LYS A C 1
ATOM 1572 O O . LYS A 1 198 ? 9.438 2.999 8.080 1.00 93.69 198 LYS A O 1
ATOM 1577 N N . VAL A 1 199 ? 10.363 4.520 9.466 1.00 93.19 199 VAL A N 1
ATOM 1578 C CA . VAL A 1 199 ? 10.299 3.721 10.698 1.00 93.19 199 VAL A CA 1
ATOM 1579 C C . VAL A 1 199 ? 9.716 4.542 11.854 1.00 93.19 199 VAL A C 1
ATOM 1581 O O . VAL A 1 199 ? 9.957 5.751 11.905 1.00 93.19 199 VAL A O 1
ATOM 1584 N N . PRO A 1 200 ? 9.002 3.929 12.814 1.00 86.38 200 PRO A N 1
ATOM 1585 C CA . PRO A 1 200 ? 8.543 4.603 14.021 1.00 86.38 200 PRO A CA 1
ATOM 1586 C C . PRO A 1 200 ? 9.729 5.142 14.823 1.00 86.38 200 PRO A C 1
ATOM 1588 O O . PRO A 1 200 ? 10.614 4.391 15.245 1.00 86.38 200 PRO A O 1
ATOM 1591 N N . TYR A 1 201 ? 9.772 6.454 15.037 1.00 92.12 201 TYR A N 1
ATOM 1592 C CA . TYR A 1 201 ? 10.907 7.100 15.687 1.00 92.12 201 TYR A CA 1
ATOM 1593 C C . TYR A 1 201 ? 10.808 7.003 17.210 1.00 92.12 201 TYR A C 1
ATOM 1595 O O . TYR A 1 201 ? 11.608 6.299 17.825 1.00 92.12 201 TYR A O 1
ATOM 1603 N N . VAL A 1 202 ? 9.815 7.651 17.828 1.00 86.94 202 VAL A N 1
ATOM 1604 C CA . VAL A 1 202 ? 9.620 7.621 19.293 1.00 86.94 202 VAL A CA 1
ATOM 1605 C C . VAL A 1 202 ? 9.255 6.222 19.805 1.00 86.94 202 VAL A C 1
ATOM 1607 O O . VAL A 1 202 ? 9.727 5.799 20.865 1.00 86.94 202 VAL A O 1
ATOM 1610 N N . ASP A 1 203 ? 8.448 5.481 19.049 1.00 81.25 203 ASP A N 1
ATOM 1611 C CA . ASP A 1 203 ? 7.904 4.205 19.521 1.00 81.25 203 ASP A CA 1
ATOM 1612 C C . ASP A 1 203 ? 8.873 3.036 19.368 1.00 81.25 203 ASP A C 1
ATOM 1614 O O . ASP A 1 203 ? 8.795 2.073 20.132 1.00 81.25 203 ASP A O 1
ATOM 1618 N N . TRP A 1 204 ? 9.830 3.137 18.445 1.00 91.19 204 TRP A N 1
ATOM 1619 C CA . TRP A 1 204 ? 10.771 2.058 18.168 1.00 91.19 204 TRP A CA 1
ATOM 1620 C C . TRP A 1 204 ? 12.223 2.537 18.129 1.00 91.19 204 TRP A C 1
ATOM 1622 O O . TRP A 1 204 ? 13.037 2.064 18.923 1.00 91.19 204 TRP A O 1
ATOM 1632 N N . LEU A 1 205 ? 12.578 3.489 17.263 1.00 95.00 205 LEU A N 1
ATOM 1633 C CA . LEU A 1 205 ? 13.985 3.816 17.009 1.00 95.00 205 LEU A CA 1
ATOM 1634 C C . LEU A 1 205 ? 14.711 4.442 18.216 1.00 95.00 205 LEU A C 1
ATOM 1636 O O . LEU A 1 205 ? 15.904 4.212 18.392 1.00 95.00 205 LEU A O 1
ATOM 1640 N N . THR A 1 206 ? 14.022 5.207 19.067 1.00 94.31 206 THR A N 1
ATOM 1641 C CA . THR A 1 206 ? 14.620 5.840 20.264 1.00 94.31 206 THR A CA 1
ATOM 1642 C C . THR A 1 206 ? 14.757 4.905 21.466 1.00 94.31 206 THR A C 1
ATOM 1644 O O . THR A 1 206 ? 15.342 5.297 22.479 1.00 94.31 206 THR A O 1
ATOM 1647 N N . LYS A 1 207 ? 14.241 3.673 21.390 1.00 93.25 207 LYS A N 1
ATOM 1648 C CA . LYS A 1 207 ? 14.369 2.697 22.479 1.00 93.25 207 LYS A CA 1
ATOM 1649 C C . LYS A 1 207 ? 15.834 2.277 22.646 1.00 93.25 207 LYS A C 1
ATOM 1651 O O . LYS A 1 207 ? 16.583 2.178 21.678 1.00 93.25 207 LYS A O 1
ATOM 1656 N N . LEU A 1 208 ? 16.253 2.008 23.886 1.00 96.00 208 LEU A N 1
ATOM 1657 C CA . LEU A 1 208 ? 17.662 1.748 24.227 1.00 96.00 208 LEU A CA 1
ATOM 1658 C C . LEU A 1 208 ? 18.258 0.548 23.469 1.00 96.00 208 LEU A C 1
ATOM 1660 O O . LEU A 1 208 ? 19.407 0.593 23.040 1.00 96.00 208 LEU A O 1
ATOM 1664 N N . ASN A 1 209 ? 17.464 -0.501 23.251 1.00 95.44 209 ASN A N 1
ATOM 1665 C CA . ASN A 1 209 ? 17.845 -1.674 22.459 1.00 95.44 209 ASN A CA 1
ATOM 1666 C C . ASN A 1 209 ? 18.110 -1.354 20.976 1.00 95.44 209 ASN A C 1
ATOM 1668 O O . ASN A 1 209 ? 18.802 -2.116 20.309 1.00 95.44 209 ASN A O 1
ATOM 1672 N N . ASN A 1 210 ? 17.612 -0.218 20.482 1.00 97.25 210 ASN A N 1
ATOM 1673 C CA . ASN A 1 210 ? 17.774 0.256 19.109 1.00 97.25 210 ASN A CA 1
ATOM 1674 C C . ASN A 1 210 ? 18.771 1.425 18.998 1.00 97.25 210 ASN A C 1
ATOM 1676 O O . ASN A 1 210 ? 18.927 2.006 17.923 1.00 97.25 210 ASN A O 1
ATOM 1680 N N . ALA A 1 211 ? 19.496 1.751 20.078 1.00 97.06 211 ALA A N 1
ATOM 1681 C CA . ALA A 1 211 ? 20.434 2.874 20.117 1.00 97.06 211 ALA A CA 1
ATOM 1682 C C . ALA A 1 211 ? 21.529 2.781 19.042 1.00 97.06 211 ALA A C 1
ATOM 1684 O O . ALA A 1 211 ? 21.919 3.804 18.481 1.00 97.06 211 ALA A O 1
ATOM 1685 N N . TRP A 1 212 ? 21.986 1.565 18.712 1.00 98.12 212 TRP A N 1
ATOM 1686 C CA . TRP A 1 212 ? 22.935 1.353 17.617 1.00 98.12 212 TRP A CA 1
ATOM 1687 C C . TRP A 1 212 ? 22.339 1.765 16.265 1.00 98.12 212 TRP A C 1
ATOM 1689 O O . TRP A 1 212 ? 22.971 2.531 15.545 1.00 98.12 212 TRP A O 1
ATOM 1699 N N . PHE A 1 213 ? 21.103 1.346 15.952 1.00 97.94 213 PHE A N 1
ATOM 1700 C CA . PHE A 1 213 ? 20.425 1.746 14.714 1.00 97.94 213 PHE A CA 1
ATOM 1701 C C . PHE A 1 213 ? 20.253 3.260 14.643 1.00 97.94 213 PHE A C 1
ATOM 1703 O O . PHE A 1 213 ? 20.597 3.867 13.634 1.00 97.94 213 PHE A O 1
ATOM 1710 N N . LEU A 1 214 ? 19.772 3.882 15.722 1.00 97.50 214 LEU A N 1
ATOM 1711 C CA . LEU A 1 214 ? 19.599 5.331 15.776 1.00 97.50 214 LEU A CA 1
ATOM 1712 C C . LEU A 1 214 ? 20.924 6.067 15.564 1.00 97.50 214 LEU A C 1
ATOM 1714 O O . LEU A 1 214 ? 20.975 7.035 14.809 1.00 97.50 214 LEU A O 1
ATOM 1718 N N . HIS A 1 215 ? 21.992 5.617 16.225 1.00 97.75 215 HIS A N 1
ATOM 1719 C CA . HIS A 1 215 ? 23.314 6.208 16.074 1.00 97.75 215 HIS A CA 1
ATOM 1720 C C . HIS A 1 215 ? 23.823 6.066 14.639 1.00 97.75 215 HIS A C 1
ATOM 1722 O O . HIS A 1 215 ? 24.214 7.070 14.054 1.00 97.75 215 HIS A O 1
ATOM 1728 N N . SER A 1 216 ? 23.768 4.861 14.063 1.00 97.50 216 SER A N 1
ATOM 1729 C CA . SER A 1 216 ? 24.206 4.598 12.691 1.00 97.50 216 SER A CA 1
ATOM 1730 C C . SER A 1 216 ? 23.410 5.405 11.671 1.00 97.50 216 SER A C 1
ATOM 1732 O O . SER A 1 216 ? 24.014 6.087 10.853 1.00 97.50 216 SER A O 1
ATOM 1734 N N . LEU A 1 217 ? 22.074 5.393 11.735 1.00 96.75 217 LEU A N 1
ATOM 1735 C CA . LEU A 1 217 ? 21.234 6.119 10.778 1.00 96.75 217 LEU A CA 1
ATOM 1736 C C . LEU A 1 217 ? 21.478 7.633 10.839 1.00 96.75 217 LEU A C 1
ATOM 1738 O O . LEU A 1 217 ? 21.561 8.264 9.794 1.00 96.75 217 LEU A O 1
ATOM 1742 N N . ARG A 1 218 ? 21.690 8.207 12.033 1.00 97.06 218 ARG A N 1
ATOM 1743 C CA . ARG A 1 218 ? 22.012 9.637 12.204 1.00 97.06 218 ARG A CA 1
ATOM 1744 C C . ARG A 1 218 ? 23.337 10.074 11.576 1.00 97.06 218 ARG A C 1
ATOM 1746 O O . ARG A 1 218 ? 23.520 11.271 11.392 1.00 97.06 218 ARG A O 1
ATOM 1753 N N . GLN A 1 219 ? 24.262 9.152 11.298 1.00 97.25 219 GLN A N 1
ATOM 1754 C CA . GLN A 1 219 ? 25.519 9.487 10.613 1.00 97.25 219 GLN A CA 1
ATOM 1755 C C . GLN A 1 219 ? 25.347 9.627 9.095 1.00 97.25 219 GLN A C 1
ATOM 1757 O O . GLN A 1 219 ? 26.266 10.083 8.421 1.00 97.25 219 GLN A O 1
ATOM 1762 N N . HIS A 1 220 ? 24.208 9.209 8.542 1.00 97.12 220 HIS A N 1
ATOM 1763 C CA . HIS A 1 220 ? 23.932 9.327 7.117 1.00 97.12 220 HIS A CA 1
ATOM 1764 C C . HIS A 1 220 ? 23.207 10.638 6.808 1.00 97.12 220 HIS A C 1
ATOM 1766 O O . HIS A 1 220 ? 22.282 11.024 7.520 1.00 97.12 220 HIS A O 1
ATOM 1772 N N . GLU A 1 221 ? 23.566 11.279 5.697 1.00 96.44 221 GLU A N 1
ATOM 1773 C CA . GLU A 1 221 ? 22.963 12.549 5.266 1.00 96.44 221 GLU A CA 1
ATOM 1774 C C . GLU A 1 221 ? 21.468 12.438 4.936 1.00 96.44 221 GLU A C 1
ATOM 1776 O O . GLU A 1 221 ? 20.717 13.387 5.119 1.00 96.44 221 GLU A O 1
ATOM 1781 N N . GLY A 1 222 ? 21.017 11.265 4.491 1.00 96.06 222 GLY A N 1
ATOM 1782 C CA . GLY A 1 222 ? 19.623 11.030 4.118 1.00 96.06 222 GLY A CA 1
ATOM 1783 C C . GLY A 1 222 ? 18.685 10.693 5.279 1.00 96.06 222 GLY A C 1
ATOM 1784 O O . GLY A 1 222 ? 17.552 10.278 5.032 1.00 96.06 222 GLY A O 1
ATOM 1785 N N . PHE A 1 223 ? 19.143 10.789 6.530 1.00 97.19 223 PHE A N 1
ATOM 1786 C CA . PHE A 1 223 ? 18.298 10.583 7.704 1.00 97.19 223 PHE A CA 1
ATOM 1787 C C . PHE A 1 223 ? 17.588 11.878 8.110 1.00 97.19 223 PHE A C 1
ATOM 1789 O O . PHE A 1 223 ? 18.216 12.867 8.477 1.00 97.19 223 PHE A O 1
ATOM 1796 N N . GLU A 1 224 ? 16.261 11.835 8.136 1.00 96.62 224 GLU A N 1
ATOM 1797 C CA . GLU A 1 224 ? 15.392 12.956 8.481 1.00 96.62 224 GLU A CA 1
ATOM 1798 C C . GLU A 1 224 ? 14.368 12.526 9.538 1.00 96.62 224 GLU A C 1
ATOM 1800 O O . GLU A 1 224 ? 13.819 11.422 9.497 1.00 96.62 224 GLU A O 1
ATOM 1805 N N . ARG A 1 225 ? 14.064 13.408 10.494 1.00 95.12 225 ARG A N 1
ATOM 1806 C CA . ARG A 1 225 ? 12.919 13.222 11.399 1.00 95.12 225 ARG A CA 1
ATOM 1807 C C . ARG A 1 225 ? 11.681 13.805 10.729 1.00 95.12 225 ARG A C 1
ATOM 1809 O O . ARG A 1 225 ? 11.728 14.933 10.253 1.00 95.12 225 ARG A O 1
ATOM 1816 N N . GLY A 1 226 ? 10.604 13.029 10.671 1.00 84.88 226 GLY A N 1
ATOM 1817 C CA . GLY A 1 226 ? 9.321 13.495 10.161 1.00 84.88 226 GLY A CA 1
ATOM 1818 C C . GLY A 1 226 ? 8.611 14.426 11.143 1.00 84.88 226 GLY A C 1
ATOM 1819 O O . GLY A 1 226 ? 8.956 14.491 12.327 1.00 84.88 226 GLY A O 1
ATOM 1820 N N . ASP A 1 227 ? 7.586 15.112 10.643 1.00 77.50 227 ASP A N 1
ATOM 1821 C CA . ASP A 1 227 ? 6.773 16.029 11.439 1.00 77.50 227 ASP A CA 1
ATOM 1822 C C . ASP A 1 227 ? 6.140 15.313 12.640 1.00 77.50 227 ASP A C 1
ATOM 1824 O O . ASP A 1 227 ? 5.500 14.266 12.510 1.00 77.50 227 ASP A O 1
ATOM 1828 N N . GLY A 1 228 ? 6.336 15.884 13.830 1.00 75.56 228 GLY A N 1
ATOM 1829 C CA . GLY A 1 228 ? 5.769 15.369 15.077 1.00 75.56 228 GLY A CA 1
ATOM 1830 C C . GLY A 1 228 ? 6.524 14.199 15.711 1.00 75.56 228 GLY A C 1
ATOM 1831 O O . GLY A 1 228 ? 5.981 13.574 16.616 1.00 75.56 228 GLY A O 1
ATOM 1832 N N . ASP A 1 229 ? 7.747 13.884 15.266 1.00 81.00 229 ASP A N 1
ATOM 1833 C CA . ASP A 1 229 ? 8.620 12.856 15.864 1.00 81.00 229 ASP A CA 1
ATOM 1834 C C . ASP A 1 229 ? 8.051 11.429 15.902 1.00 81.00 229 ASP A C 1
ATOM 1836 O O . ASP A 1 229 ? 8.670 10.519 16.452 1.00 81.00 229 ASP A O 1
ATOM 1840 N N . ALA A 1 230 ? 6.899 11.186 15.285 1.00 79.81 230 ALA A N 1
ATOM 1841 C CA . ALA A 1 230 ? 6.317 9.854 15.228 1.00 79.81 230 ALA A CA 1
ATOM 1842 C C . ALA A 1 230 ? 7.122 8.934 14.298 1.00 79.81 230 ALA A C 1
ATOM 1844 O O . ALA A 1 230 ? 7.275 7.745 14.570 1.00 79.81 230 ALA A O 1
ATOM 1845 N N . ILE A 1 231 ? 7.681 9.484 13.216 1.00 86.44 231 ILE A N 1
ATOM 1846 C CA . ILE A 1 231 ? 8.321 8.728 12.136 1.00 86.44 231 ILE A CA 1
ATOM 1847 C C . ILE A 1 231 ? 9.700 9.318 11.840 1.00 86.44 231 ILE A C 1
ATOM 1849 O O . ILE A 1 231 ? 9.868 10.533 11.768 1.00 86.44 231 ILE A O 1
ATOM 1853 N N . ALA A 1 232 ? 10.687 8.455 11.620 1.00 94.62 232 ALA A N 1
ATOM 1854 C CA . ALA A 1 232 ? 11.956 8.810 11.006 1.00 94.62 232 ALA A CA 1
ATOM 1855 C C . ALA A 1 232 ? 11.979 8.284 9.579 1.00 94.62 232 ALA A C 1
ATOM 1857 O O . ALA A 1 232 ? 11.494 7.189 9.291 1.00 94.62 232 ALA A O 1
ATOM 1858 N N . CYS A 1 233 ? 12.548 9.079 8.691 1.00 96.06 233 CYS A N 1
ATOM 1859 C CA . CYS A 1 233 ? 12.688 8.763 7.294 1.00 96.06 233 CYS A CA 1
ATOM 1860 C C . CYS A 1 233 ? 14.165 8.635 6.940 1.00 96.06 233 CYS A C 1
ATOM 1862 O O . CYS A 1 233 ? 14.981 9.461 7.330 1.00 96.06 233 CYS A O 1
ATOM 1864 N N . PHE A 1 234 ? 14.501 7.611 6.173 1.00 97.00 234 PHE A N 1
ATOM 1865 C CA . PHE A 1 234 ? 15.832 7.410 5.639 1.00 97.00 234 PHE A CA 1
ATOM 1866 C C . PHE A 1 234 ? 15.754 7.307 4.128 1.00 97.00 234 PHE A C 1
ATOM 1868 O O . PHE A 1 234 ? 15.115 6.398 3.600 1.00 97.00 234 PHE A O 1
ATOM 1875 N N . THR A 1 235 ? 16.398 8.236 3.440 1.00 97.19 235 THR A N 1
ATOM 1876 C CA . THR A 1 235 ? 16.520 8.238 1.986 1.00 97.19 235 THR A CA 1
ATOM 1877 C C . THR A 1 235 ? 17.946 7.842 1.626 1.00 97.19 235 THR A C 1
ATOM 1879 O O . THR A 1 235 ? 18.905 8.442 2.101 1.00 97.19 235 THR A O 1
ATOM 1882 N N . LEU A 1 236 ? 18.102 6.815 0.799 1.00 96.94 236 LEU A N 1
ATOM 1883 C CA . LEU A 1 236 ? 19.398 6.355 0.320 1.00 96.94 236 LEU A CA 1
ATOM 1884 C C . LEU A 1 236 ? 19.409 6.391 -1.196 1.00 96.94 236 LEU A C 1
ATOM 1886 O O . LEU A 1 236 ? 18.605 5.714 -1.840 1.00 96.94 236 LEU A O 1
ATOM 1890 N N . SER A 1 237 ? 20.349 7.149 -1.752 1.00 95.12 237 SER A N 1
ATOM 1891 C CA . SER A 1 237 ? 20.612 7.098 -3.182 1.00 95.12 237 SER A CA 1
ATOM 1892 C C . SER A 1 237 ? 21.251 5.756 -3.547 1.00 95.12 237 SER A C 1
ATOM 1894 O O . SER A 1 237 ? 22.256 5.340 -2.962 1.00 95.12 237 SER A O 1
ATOM 1896 N N . LEU A 1 238 ? 20.645 5.074 -4.513 1.00 92.56 238 LEU A N 1
ATOM 1897 C CA . LEU A 1 238 ? 21.134 3.830 -5.101 1.00 92.56 238 LEU A CA 1
ATOM 1898 C C . LEU A 1 238 ? 22.029 4.098 -6.317 1.00 92.56 238 LEU A C 1
ATOM 1900 O O . LEU A 1 238 ? 22.689 3.182 -6.789 1.00 92.56 238 LEU A O 1
ATOM 1904 N N . GLY A 1 239 ? 22.092 5.334 -6.813 1.00 80.56 239 GLY A N 1
ATOM 1905 C CA . GLY A 1 239 ? 22.873 5.673 -7.996 1.00 80.56 239 GLY A CA 1
ATOM 1906 C C . GLY A 1 239 ? 23.374 7.111 -7.974 1.00 80.56 239 GLY A C 1
ATOM 1907 O O . GLY A 1 239 ? 22.646 8.056 -7.683 1.00 80.56 239 GLY A O 1
ATOM 1908 N N . THR A 1 240 ? 24.642 7.297 -8.325 1.00 64.25 240 THR A N 1
ATOM 1909 C CA . THR A 1 240 ? 25.146 8.597 -8.770 1.00 64.25 240 THR A CA 1
ATOM 1910 C C . THR A 1 240 ? 24.765 8.715 -10.239 1.00 64.25 240 THR A C 1
ATOM 1912 O O . THR A 1 240 ? 25.321 7.981 -11.054 1.00 64.25 240 THR A O 1
ATOM 1915 N N . GLY A 1 241 ? 23.776 9.547 -10.574 1.00 57.94 241 GLY A N 1
ATOM 1916 C CA . GLY A 1 241 ? 23.239 9.645 -11.936 1.00 57.94 241 GLY A CA 1
ATOM 1917 C C . GLY A 1 241 ? 24.339 9.647 -13.007 1.00 57.94 241 GLY A C 1
ATOM 1918 O O . GLY A 1 241 ? 25.184 10.538 -13.027 1.00 57.94 241 GLY A O 1
ATOM 1919 N N . GLY A 1 242 ? 24.355 8.625 -13.870 1.00 63.38 242 GLY A N 1
ATOM 1920 C CA . GLY A 1 242 ? 25.352 8.481 -14.932 1.00 63.38 242 GLY A CA 1
ATOM 1921 C C . GLY A 1 242 ? 25.575 7.040 -15.406 1.00 63.38 242 GLY A C 1
ATOM 1922 O O . GLY A 1 242 ? 25.100 6.082 -14.799 1.00 63.38 242 GLY A O 1
ATOM 1923 N N . ALA A 1 243 ? 26.337 6.899 -16.498 1.00 65.31 243 ALA A N 1
ATOM 1924 C CA . ALA A 1 243 ? 26.723 5.615 -17.098 1.00 65.31 243 ALA A CA 1
ATOM 1925 C C . ALA A 1 243 ? 27.582 4.729 -16.170 1.00 65.31 243 ALA A C 1
ATOM 1927 O O . ALA A 1 243 ? 27.632 3.514 -16.346 1.00 65.31 243 ALA A O 1
ATOM 1928 N N . ASP A 1 244 ? 28.228 5.325 -15.161 1.00 68.12 244 ASP A N 1
ATOM 1929 C CA . ASP A 1 244 ? 29.083 4.608 -14.209 1.00 68.12 244 ASP A CA 1
ATOM 1930 C C . ASP A 1 244 ? 28.308 3.571 -13.383 1.00 68.12 244 ASP A C 1
ATOM 1932 O O . ASP A 1 244 ? 28.860 2.519 -13.056 1.00 68.12 244 ASP A O 1
ATOM 1936 N N . PHE A 1 245 ? 27.021 3.811 -13.101 1.00 78.19 245 PHE A N 1
ATOM 1937 C CA . PHE A 1 245 ? 26.186 2.859 -12.366 1.00 78.19 245 PHE A CA 1
ATOM 1938 C C . PHE A 1 245 ? 25.999 1.541 -13.131 1.00 78.19 245 PHE A C 1
ATOM 1940 O O . PHE A 1 245 ? 26.151 0.464 -12.555 1.00 78.19 245 PHE A O 1
ATOM 1947 N N . ALA A 1 246 ? 25.720 1.613 -14.436 1.00 73.00 246 ALA A N 1
ATOM 1948 C CA . ALA A 1 246 ? 25.495 0.428 -15.265 1.00 73.00 246 ALA A CA 1
ATOM 1949 C C . ALA A 1 246 ? 26.750 -0.458 -15.365 1.00 73.00 246 ALA A C 1
ATOM 1951 O O . ALA A 1 246 ? 26.644 -1.678 -15.458 1.00 73.00 246 ALA A O 1
ATOM 1952 N N . ILE A 1 247 ? 27.937 0.152 -15.301 1.00 75.75 247 ILE A N 1
ATOM 1953 C CA . ILE A 1 247 ? 29.219 -0.546 -15.444 1.00 75.75 247 ILE A CA 1
ATOM 1954 C C . ILE A 1 247 ? 29.722 -1.084 -14.100 1.00 75.75 247 ILE A C 1
ATOM 1956 O O . ILE A 1 247 ? 30.232 -2.200 -14.033 1.00 75.75 247 ILE A O 1
ATOM 1960 N N . ARG A 1 248 ? 29.624 -0.288 -13.028 1.00 81.81 248 ARG A N 1
ATOM 1961 C CA . ARG A 1 248 ? 30.272 -0.586 -11.738 1.00 81.81 248 ARG A CA 1
ATOM 1962 C C . ARG A 1 248 ? 29.321 -1.133 -10.676 1.00 81.81 248 ARG A C 1
ATOM 1964 O O . ARG A 1 248 ? 29.793 -1.681 -9.683 1.00 81.81 248 ARG A O 1
ATOM 1971 N N . GLY A 1 249 ? 28.010 -1.012 -10.878 1.00 88.00 249 GLY A N 1
ATOM 1972 C CA . GLY A 1 249 ? 27.002 -1.372 -9.887 1.00 88.00 249 GLY A CA 1
ATOM 1973 C C . GLY A 1 249 ? 26.962 -0.408 -8.697 1.00 88.00 249 GLY A C 1
ATOM 1974 O O . GLY A 1 249 ? 27.355 0.756 -8.790 1.00 88.00 249 GLY A O 1
ATOM 1975 N N . LEU A 1 250 ? 26.454 -0.900 -7.564 1.00 91.25 250 LEU A N 1
ATOM 1976 C CA . LEU A 1 250 ? 26.334 -0.128 -6.327 1.00 91.25 250 LEU A CA 1
ATOM 1977 C C . LEU A 1 250 ? 27.707 0.116 -5.692 1.00 91.25 250 LEU A C 1
ATOM 1979 O O . LEU A 1 250 ? 28.536 -0.789 -5.603 1.00 91.25 250 LEU A O 1
ATOM 1983 N N . SER A 1 251 ? 27.927 1.330 -5.183 1.00 91.81 251 SER A N 1
ATOM 1984 C CA . SER A 1 251 ? 29.154 1.639 -4.445 1.00 91.81 251 SER A CA 1
ATOM 1985 C C . SER A 1 251 ? 29.248 0.822 -3.148 1.00 91.81 251 SER A C 1
ATOM 1987 O O . SER A 1 251 ? 28.231 0.515 -2.520 1.00 91.81 251 SER A O 1
ATOM 1989 N N . THR A 1 252 ? 30.467 0.531 -2.680 1.00 93.06 252 THR A N 1
ATOM 1990 C CA . THR A 1 252 ? 30.686 -0.140 -1.384 1.00 93.06 252 THR A CA 1
ATOM 1991 C C . THR A 1 252 ? 30.010 0.606 -0.232 1.00 93.06 252 THR A C 1
ATOM 1993 O O . THR A 1 252 ? 29.434 -0.022 0.653 1.00 93.06 252 THR A O 1
ATOM 1996 N N . GLY A 1 253 ? 30.029 1.944 -0.257 1.00 94.00 253 GLY A N 1
ATOM 1997 C CA . GLY A 1 253 ? 29.339 2.770 0.736 1.00 94.00 253 GLY A CA 1
ATOM 1998 C C . GLY A 1 253 ? 27.826 2.548 0.719 1.00 94.00 253 GLY A C 1
ATOM 1999 O O . GLY A 1 253 ? 27.229 2.307 1.766 1.00 94.00 253 GLY A O 1
ATOM 2000 N N . THR A 1 254 ? 27.217 2.536 -0.469 1.00 94.62 254 THR A N 1
ATOM 2001 C CA . THR A 1 254 ? 25.786 2.243 -0.645 1.00 94.62 254 THR A CA 1
ATOM 2002 C C . THR A 1 254 ? 25.438 0.846 -0.131 1.00 94.62 254 THR A C 1
ATOM 2004 O O . THR A 1 254 ? 24.459 0.693 0.593 1.00 94.62 254 THR A O 1
ATOM 2007 N N . LEU A 1 255 ? 26.258 -0.169 -0.430 1.00 95.62 255 LEU A N 1
ATOM 2008 C CA . LEU A 1 255 ? 26.050 -1.541 0.052 1.00 95.62 255 LEU A CA 1
ATOM 2009 C C . LEU A 1 255 ? 26.114 -1.646 1.584 1.00 95.62 255 LEU A C 1
ATOM 2011 O O . LEU A 1 255 ? 25.312 -2.364 2.182 1.00 95.62 255 LEU A O 1
ATOM 2015 N N . ILE A 1 256 ? 27.019 -0.906 2.236 1.00 96.50 256 ILE A N 1
ATOM 2016 C CA . ILE A 1 256 ? 27.090 -0.842 3.705 1.00 96.50 256 ILE A CA 1
ATOM 2017 C C . ILE A 1 256 ? 25.786 -0.273 4.279 1.00 96.50 256 ILE A C 1
ATOM 2019 O O . ILE A 1 256 ? 25.212 -0.862 5.199 1.00 96.50 256 ILE A O 1
ATOM 2023 N N . TRP A 1 257 ? 25.283 0.830 3.718 1.00 97.69 257 TRP A N 1
ATOM 2024 C CA . TRP A 1 257 ? 24.035 1.449 4.174 1.00 97.69 257 TRP A CA 1
ATOM 2025 C C . TRP A 1 257 ? 22.806 0.589 3.899 1.00 97.69 257 TRP A C 1
ATOM 2027 O O . TRP A 1 257 ? 21.939 0.481 4.766 1.00 97.69 257 TRP A O 1
ATOM 2037 N N . LEU A 1 258 ? 22.759 -0.101 2.760 1.00 97.12 258 LEU A N 1
ATOM 2038 C CA . LEU A 1 258 ? 21.728 -1.099 2.484 1.00 97.12 258 LEU A CA 1
ATOM 2039 C C . LEU A 1 258 ? 21.757 -2.244 3.496 1.00 97.12 258 LEU A C 1
ATOM 2041 O O . LEU A 1 258 ? 20.704 -2.667 3.959 1.00 97.12 258 LEU A O 1
ATOM 2045 N N . GLY A 1 259 ? 22.943 -2.696 3.910 1.00 97.69 259 GLY A N 1
ATOM 2046 C CA . GLY A 1 259 ? 23.081 -3.687 4.977 1.00 97.69 259 GLY A CA 1
ATOM 2047 C C . GLY A 1 259 ? 22.560 -3.195 6.333 1.00 97.69 259 GLY A C 1
ATOM 2048 O O . GLY A 1 259 ? 22.004 -3.982 7.100 1.00 97.69 259 GLY A O 1
ATOM 2049 N N . ILE A 1 260 ? 22.703 -1.902 6.641 1.00 97.81 260 ILE A N 1
ATOM 2050 C CA . ILE A 1 260 ? 22.119 -1.292 7.847 1.00 97.81 260 ILE A CA 1
ATOM 2051 C C . ILE A 1 260 ? 20.591 -1.224 7.721 1.00 97.81 260 ILE A C 1
ATOM 2053 O O . ILE A 1 260 ? 19.894 -1.644 8.646 1.00 97.81 260 ILE A O 1
ATOM 2057 N N . LEU A 1 261 ? 20.067 -0.762 6.582 1.00 97.31 261 LEU A N 1
ATOM 2058 C CA . LEU A 1 261 ? 18.627 -0.691 6.317 1.00 97.31 261 LEU A CA 1
ATOM 2059 C C . LEU A 1 261 ? 17.951 -2.060 6.357 1.00 97.31 261 LEU A C 1
ATOM 2061 O O . LEU A 1 261 ? 16.886 -2.191 6.957 1.00 97.31 261 LEU A O 1
ATOM 2065 N N . ASP A 1 262 ? 18.576 -3.083 5.779 1.00 97.50 262 ASP A N 1
ATOM 2066 C CA . ASP A 1 262 ? 18.073 -4.455 5.810 1.00 97.50 262 ASP A CA 1
ATOM 2067 C C . ASP A 1 262 ? 17.951 -4.969 7.247 1.00 97.50 262 ASP A C 1
ATOM 2069 O O . ASP A 1 262 ? 16.924 -5.532 7.621 1.00 97.50 262 ASP A O 1
ATOM 2073 N N . ARG A 1 263 ? 18.943 -4.689 8.105 1.00 97.50 263 ARG A N 1
ATOM 2074 C CA . ARG A 1 263 ? 18.889 -5.047 9.533 1.00 97.50 263 ARG A CA 1
ATOM 2075 C C . ARG A 1 263 ? 17.797 -4.293 10.287 1.00 97.50 263 ARG A C 1
ATOM 2077 O O . ARG A 1 263 ? 17.136 -4.901 11.124 1.00 97.50 263 ARG A O 1
ATOM 2084 N N . VAL A 1 264 ? 17.596 -3.006 9.994 1.00 95.88 264 VAL A N 1
ATOM 2085 C CA . VAL A 1 264 ? 16.506 -2.202 10.578 1.00 95.88 264 VAL A CA 1
ATOM 2086 C C . VAL A 1 264 ? 15.149 -2.781 10.180 1.00 95.88 264 VAL A C 1
ATOM 2088 O O . VAL A 1 264 ? 14.322 -3.049 11.046 1.00 95.88 264 VAL A O 1
ATOM 2091 N N . CYS A 1 265 ? 14.942 -3.044 8.888 1.00 90.75 265 CYS A N 1
ATOM 2092 C CA . CYS A 1 265 ? 13.702 -3.630 8.382 1.00 90.75 265 CYS A CA 1
ATOM 2093 C C . CYS A 1 265 ? 13.480 -5.040 8.942 1.00 90.75 265 CYS A C 1
ATOM 2095 O O . CYS A 1 265 ? 12.361 -5.381 9.315 1.00 90.75 265 CYS A O 1
ATOM 2097 N N . THR A 1 266 ? 14.551 -5.826 9.087 1.00 90.69 266 THR A N 1
ATOM 2098 C CA . THR A 1 266 ? 14.503 -7.155 9.712 1.00 90.69 266 THR A CA 1
ATOM 2099 C C . THR A 1 266 ? 14.052 -7.078 11.165 1.00 90.69 266 THR A C 1
ATOM 2101 O O . THR A 1 266 ? 13.190 -7.839 11.596 1.00 90.69 266 THR A O 1
ATOM 2104 N N . ALA A 1 267 ? 14.592 -6.125 11.928 1.00 89.75 267 ALA A N 1
ATOM 2105 C CA . ALA A 1 267 ? 14.201 -5.905 13.318 1.00 89.75 267 ALA A CA 1
ATOM 2106 C C . ALA A 1 267 ? 12.750 -5.398 13.466 1.00 89.75 267 ALA A C 1
ATOM 2108 O O . ALA A 1 267 ? 12.170 -5.518 14.544 1.00 89.75 267 ALA A O 1
ATOM 2109 N N . LEU A 1 268 ? 12.160 -4.878 12.384 1.00 83.19 268 LEU A N 1
ATOM 2110 C CA . LEU A 1 268 ? 10.755 -4.475 12.270 1.00 83.19 268 LEU A CA 1
ATOM 2111 C C . LEU A 1 268 ? 9.858 -5.552 11.628 1.00 83.19 268 LEU A C 1
ATOM 2113 O O . LEU A 1 268 ? 8.681 -5.297 11.385 1.00 83.19 268 LEU A O 1
ATOM 2117 N N . GLY A 1 269 ? 10.387 -6.756 11.387 1.00 80.50 269 GLY A N 1
ATOM 2118 C CA . GLY A 1 269 ? 9.618 -7.927 10.953 1.00 80.50 269 GLY A CA 1
ATOM 2119 C C . GLY A 1 269 ? 9.728 -8.284 9.469 1.00 80.50 269 GLY A C 1
ATOM 2120 O O . GLY A 1 269 ? 9.123 -9.268 9.048 1.00 80.50 269 GLY A O 1
ATOM 2121 N N . LEU A 1 270 ? 10.503 -7.543 8.671 1.00 75.31 270 LEU A N 1
ATOM 2122 C CA . LEU A 1 270 ? 10.780 -7.927 7.284 1.00 75.31 270 LEU A CA 1
ATOM 2123 C C . LEU A 1 270 ? 11.725 -9.152 7.243 1.00 75.31 270 LEU A C 1
ATOM 2125 O O . LEU A 1 270 ? 12.589 -9.286 8.110 1.00 75.31 270 LEU A O 1
ATOM 2129 N N . PRO A 1 271 ? 11.622 -10.067 6.265 1.00 85.88 271 PRO A N 1
ATOM 2130 C CA . PRO A 1 271 ? 12.614 -11.130 6.122 1.00 85.88 271 PRO A CA 1
ATOM 2131 C C . PRO A 1 271 ? 14.030 -10.576 5.906 1.00 85.88 271 PRO A C 1
ATOM 2133 O O . PRO A 1 271 ? 14.231 -9.595 5.190 1.00 85.88 271 PRO A O 1
ATOM 2136 N N . LYS A 1 272 ? 15.030 -11.229 6.508 1.00 93.62 272 LYS A N 1
ATOM 2137 C CA . LYS A 1 272 ? 16.439 -10.849 6.348 1.00 93.62 272 LYS A CA 1
ATOM 2138 C C . LYS A 1 272 ? 16.863 -10.945 4.881 1.00 93.62 272 LYS A C 1
ATOM 2140 O O . LYS A 1 272 ? 16.676 -11.989 4.260 1.00 93.62 272 LYS A O 1
ATOM 2145 N N . GLY A 1 273 ? 17.503 -9.899 4.366 1.00 92.75 273 GLY A N 1
ATOM 2146 C CA . GLY A 1 273 ? 17.947 -9.795 2.977 1.00 92.75 273 GLY A CA 1
ATOM 2147 C C . GLY A 1 273 ? 16.870 -9.305 2.010 1.00 92.75 273 GLY A C 1
ATOM 2148 O O . GLY A 1 273 ? 17.161 -9.137 0.828 1.00 92.75 273 GLY A O 1
ATOM 2149 N N . GLU A 1 274 ? 15.641 -9.062 2.468 1.00 91.69 274 GLU A N 1
ATOM 2150 C CA . GLU A 1 274 ? 14.544 -8.651 1.594 1.00 91.69 274 GLU A CA 1
ATOM 2151 C C . GLU A 1 274 ? 14.761 -7.248 1.014 1.00 91.69 274 GLU A C 1
ATOM 2153 O O . GLU A 1 274 ? 14.465 -7.024 -0.158 1.00 91.69 274 GLU A O 1
ATOM 2158 N N . VAL A 1 275 ? 15.349 -6.315 1.777 1.00 92.75 275 VAL A N 1
ATOM 2159 C CA . VAL A 1 275 ? 15.667 -4.972 1.254 1.00 92.75 275 VAL A CA 1
ATOM 2160 C C . VAL A 1 275 ? 16.724 -5.071 0.160 1.00 92.75 275 VAL A C 1
ATOM 2162 O O . VAL A 1 275 ? 16.584 -4.443 -0.888 1.00 92.75 275 VAL A O 1
ATOM 2165 N N . LEU A 1 276 ? 17.757 -5.890 0.382 1.00 94.88 276 LEU A N 1
ATOM 2166 C CA . LEU A 1 276 ? 18.810 -6.137 -0.606 1.00 94.88 276 LEU A CA 1
ATOM 2167 C C . LEU A 1 276 ? 18.226 -6.753 -1.878 1.00 94.88 276 LEU A C 1
ATOM 2169 O O . LEU A 1 276 ? 18.458 -6.235 -2.964 1.00 94.88 276 LEU A O 1
ATOM 2173 N N . ARG A 1 277 ? 17.369 -7.769 -1.736 1.00 92.62 277 ARG A N 1
ATOM 2174 C CA . ARG A 1 277 ? 16.680 -8.414 -2.859 1.00 92.62 277 ARG A CA 1
ATOM 2175 C C . ARG A 1 277 ? 15.819 -7.430 -3.654 1.00 92.62 277 ARG A C 1
ATOM 2177 O O . ARG A 1 277 ? 15.812 -7.480 -4.881 1.00 92.62 277 ARG A O 1
ATOM 2184 N N . MET A 1 278 ? 15.075 -6.548 -2.979 1.00 85.38 278 MET A N 1
ATOM 2185 C CA . MET A 1 278 ? 14.279 -5.510 -3.646 1.00 85.38 278 MET A CA 1
ATOM 2186 C C . MET A 1 278 ? 15.166 -4.544 -4.434 1.00 85.38 278 MET A C 1
ATOM 2188 O O . MET A 1 278 ? 14.815 -4.173 -5.553 1.00 85.38 278 MET A O 1
ATOM 2192 N N . VAL A 1 279 ? 16.309 -4.150 -3.868 1.00 92.19 279 VAL A N 1
ATOM 2193 C CA . VAL A 1 279 ? 17.275 -3.290 -4.555 1.00 92.19 279 VAL A CA 1
ATOM 2194 C C . VAL A 1 279 ? 17.889 -4.001 -5.755 1.00 92.19 279 VAL A C 1
ATOM 2196 O O . VAL A 1 279 ? 17.904 -3.404 -6.824 1.00 92.19 279 VAL A O 1
ATOM 2199 N N . ASP A 1 280 ? 18.308 -5.260 -5.628 1.00 89.19 280 ASP A N 1
ATOM 2200 C CA . ASP A 1 280 ? 18.886 -6.036 -6.734 1.00 89.19 280 ASP A CA 1
ATOM 2201 C C . ASP A 1 280 ? 17.945 -6.078 -7.946 1.00 89.19 280 ASP A C 1
ATOM 2203 O O . ASP A 1 280 ? 18.362 -5.787 -9.064 1.00 89.19 280 ASP A O 1
ATOM 2207 N N . VAL A 1 281 ? 16.647 -6.317 -7.719 1.00 85.75 281 VAL A N 1
ATOM 2208 C CA . VAL A 1 281 ? 15.627 -6.300 -8.784 1.00 85.75 281 VAL A CA 1
ATOM 2209 C C . VAL A 1 281 ? 15.543 -4.935 -9.478 1.00 85.75 281 VAL A C 1
ATOM 2211 O O . VAL A 1 281 ? 15.429 -4.867 -10.701 1.00 85.75 281 VAL A O 1
ATOM 2214 N N . VAL A 1 282 ? 15.589 -3.839 -8.716 1.00 84.81 282 VAL A N 1
ATOM 2215 C CA . VAL A 1 282 ? 15.545 -2.476 -9.273 1.00 84.81 282 VAL A CA 1
ATOM 2216 C C . VAL A 1 282 ? 16.831 -2.151 -10.039 1.00 84.81 282 VAL A C 1
ATOM 2218 O O . VAL A 1 282 ? 16.777 -1.547 -11.109 1.00 84.81 282 VAL A O 1
ATOM 2221 N N . VAL A 1 283 ? 17.981 -2.583 -9.522 1.00 88.50 283 VAL A N 1
ATOM 2222 C CA . VAL A 1 283 ? 19.281 -2.419 -10.177 1.00 88.50 283 VAL A CA 1
ATOM 2223 C C . VAL A 1 283 ? 19.327 -3.171 -11.504 1.00 88.50 283 VAL A C 1
ATOM 2225 O O . VAL A 1 283 ? 19.776 -2.606 -12.501 1.00 88.50 283 VAL A O 1
ATOM 2228 N N . ASP A 1 284 ? 18.848 -4.411 -11.544 1.00 86.19 284 ASP A N 1
ATOM 2229 C CA . ASP A 1 284 ? 18.823 -5.205 -12.772 1.00 86.19 284 ASP A CA 1
ATOM 2230 C C . ASP A 1 284 ? 17.887 -4.593 -13.819 1.00 86.19 284 ASP A C 1
ATOM 2232 O O . ASP A 1 284 ? 18.276 -4.461 -14.979 1.00 86.19 284 ASP A O 1
ATOM 2236 N N . PHE A 1 285 ? 16.726 -4.079 -13.399 1.00 86.00 285 PHE A N 1
ATOM 2237 C CA . PHE A 1 285 ? 15.844 -3.308 -14.277 1.00 86.00 285 PHE A CA 1
ATOM 2238 C C . PHE A 1 285 ? 16.557 -2.100 -14.914 1.00 86.00 285 PHE A C 1
ATOM 2240 O O . PHE A 1 285 ? 16.400 -1.838 -16.108 1.00 86.00 285 PHE A O 1
ATOM 2247 N N . TRP A 1 286 ? 17.367 -1.358 -14.151 1.00 85.81 286 TRP A N 1
ATOM 2248 C CA . TRP A 1 286 ? 18.119 -0.224 -14.698 1.00 85.81 286 TRP A CA 1
ATOM 2249 C C . TRP A 1 286 ? 19.219 -0.642 -15.672 1.00 85.81 286 TRP A C 1
ATOM 2251 O O . TRP A 1 286 ? 19.424 0.055 -16.667 1.00 85.81 286 TRP A O 1
ATOM 2261 N N . LYS A 1 287 ? 19.906 -1.763 -15.421 1.00 86.06 287 LYS A N 1
ATOM 2262 C CA . LYS A 1 287 ? 20.904 -2.305 -16.358 1.00 86.06 287 LYS A CA 1
ATOM 2263 C C . LYS A 1 287 ? 20.255 -2.669 -17.691 1.00 86.06 287 LYS A C 1
ATOM 2265 O O . LYS A 1 287 ? 20.712 -2.205 -18.730 1.00 86.06 287 LYS A O 1
ATOM 2270 N N . GLU A 1 288 ? 19.141 -3.402 -17.657 1.00 85.88 288 GLU A N 1
ATOM 2271 C CA . GLU A 1 288 ? 18.390 -3.776 -18.862 1.00 85.88 288 GLU A CA 1
ATOM 2272 C C . GLU A 1 288 ? 17.918 -2.542 -19.647 1.00 85.88 288 GLU A C 1
ATOM 2274 O O . GLU A 1 288 ? 18.046 -2.475 -20.875 1.00 85.88 288 GLU A O 1
ATOM 2279 N N . ALA A 1 289 ? 17.406 -1.529 -18.940 1.00 84.06 289 ALA A N 1
ATOM 2280 C CA . ALA A 1 289 ? 16.981 -0.277 -19.554 1.00 84.06 289 ALA A CA 1
ATOM 2281 C C . ALA A 1 289 ? 18.154 0.466 -20.218 1.00 84.06 289 ALA A C 1
ATOM 2283 O O 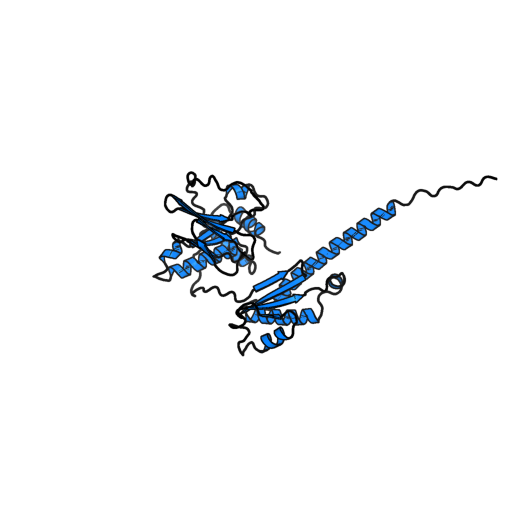. ALA A 1 289 ? 18.004 0.972 -21.334 1.00 84.06 289 ALA A O 1
ATOM 2284 N N . PHE A 1 290 ? 19.318 0.510 -19.565 1.00 86.62 290 PHE A N 1
ATOM 2285 C CA . PHE A 1 290 ? 20.524 1.145 -20.095 1.00 86.62 290 PHE A CA 1
ATOM 2286 C C . PHE A 1 290 ? 21.054 0.420 -21.339 1.00 86.62 290 PHE A C 1
ATOM 2288 O O . PHE A 1 290 ? 21.289 1.057 -22.369 1.00 86.62 290 PHE A O 1
ATOM 2295 N N . ASP A 1 291 ? 21.146 -0.909 -21.293 1.00 85.75 291 ASP A N 1
ATOM 2296 C CA . ASP A 1 291 ? 21.598 -1.730 -22.420 1.00 85.75 291 ASP A CA 1
ATOM 2297 C C . ASP A 1 291 ? 20.697 -1.554 -23.648 1.00 85.75 291 ASP A C 1
ATOM 2299 O O . ASP A 1 291 ? 21.183 -1.413 -24.775 1.00 85.75 291 ASP A O 1
ATOM 2303 N N . SER A 1 292 ? 19.378 -1.469 -23.439 1.00 84.56 292 SER A N 1
ATOM 2304 C CA . SER A 1 292 ? 18.412 -1.183 -24.505 1.00 84.56 292 SER A CA 1
ATOM 2305 C C . SER A 1 292 ? 18.636 0.192 -25.151 1.00 84.56 292 SER A C 1
ATOM 2307 O O . SER A 1 292 ? 18.430 0.342 -26.358 1.00 84.56 292 SER A O 1
ATOM 2309 N N . VAL A 1 293 ? 19.025 1.215 -24.384 1.00 85.69 293 VAL A N 1
ATOM 2310 C CA . VAL A 1 293 ? 19.331 2.549 -24.932 1.00 85.69 293 VAL A CA 1
ATOM 2311 C C . VAL A 1 293 ? 20.629 2.503 -25.738 1.00 85.69 293 VAL A C 1
ATOM 2313 O O . VAL A 1 293 ? 20.634 2.886 -26.909 1.00 85.69 293 VAL A O 1
ATOM 2316 N N . CYS A 1 294 ? 21.699 1.927 -25.183 1.00 85.12 294 CYS A N 1
ATOM 2317 C CA . CYS A 1 294 ? 22.982 1.811 -25.879 1.00 85.12 294 CYS A CA 1
ATOM 2318 C C . CYS A 1 294 ? 22.903 0.964 -27.160 1.00 85.12 294 CYS A C 1
ATOM 2320 O O . CYS A 1 294 ? 23.600 1.251 -28.137 1.00 85.12 294 CYS A O 1
ATOM 2322 N N . ALA A 1 295 ? 22.058 -0.070 -27.191 1.00 88.00 295 ALA A N 1
ATOM 2323 C CA . ALA A 1 295 ? 21.827 -0.872 -28.391 1.00 88.00 295 ALA A CA 1
ATOM 2324 C C . ALA A 1 295 ? 21.179 -0.052 -29.521 1.00 88.00 295 ALA A C 1
ATOM 2326 O O . ALA A 1 295 ? 21.574 -0.183 -30.684 1.00 88.00 295 ALA A O 1
ATOM 2327 N N . LYS A 1 296 ? 20.227 0.832 -29.189 1.00 87.06 296 LYS A N 1
ATOM 2328 C CA . LYS A 1 296 ? 19.571 1.721 -30.162 1.00 87.06 296 LYS A CA 1
ATOM 2329 C C . LYS A 1 296 ? 20.534 2.760 -30.727 1.00 87.06 296 LYS A C 1
ATOM 2331 O O . LYS A 1 296 ? 20.527 2.982 -31.936 1.00 87.06 296 LYS A O 1
ATOM 2336 N N . ASP A 1 297 ? 21.401 3.327 -29.891 1.00 87.50 297 ASP A N 1
ATOM 2337 C CA . ASP A 1 297 ? 22.400 4.306 -30.335 1.00 87.50 297 ASP A CA 1
ATOM 2338 C C . ASP A 1 297 ? 23.410 3.685 -31.310 1.00 87.50 297 ASP A C 1
ATOM 2340 O O . ASP A 1 297 ? 23.721 4.273 -32.349 1.00 87.50 297 ASP A O 1
ATOM 2344 N N . LYS A 1 298 ? 23.857 2.448 -31.043 1.00 86.19 298 LYS A N 1
ATOM 2345 C CA . LYS A 1 298 ? 24.730 1.695 -31.961 1.00 86.19 298 LYS A CA 1
ATOM 2346 C C . LYS A 1 298 ? 24.045 1.402 -33.299 1.00 86.19 298 LYS A C 1
ATOM 2348 O O . LYS A 1 298 ? 24.659 1.595 -34.345 1.00 86.19 298 LYS A O 1
ATOM 2353 N N . ALA A 1 299 ? 22.778 0.983 -33.286 1.00 84.19 299 ALA A N 1
ATOM 2354 C CA . ALA A 1 299 ? 22.020 0.726 -34.514 1.00 84.19 299 ALA A CA 1
ATOM 2355 C C . ALA A 1 299 ? 21.788 2.007 -35.341 1.00 84.19 299 ALA A C 1
ATOM 2357 O O . ALA A 1 299 ? 21.878 1.985 -36.570 1.00 84.19 299 ALA A O 1
ATOM 2358 N N . GLY A 1 300 ? 21.541 3.139 -34.674 1.00 81.44 300 GLY A N 1
ATOM 2359 C CA . GLY A 1 300 ? 21.382 4.443 -35.321 1.00 81.44 300 GLY A CA 1
ATOM 2360 C C . GLY A 1 300 ? 22.672 4.979 -35.951 1.00 81.44 300 GLY A C 1
ATOM 2361 O O . GLY A 1 300 ? 22.617 5.590 -37.019 1.00 81.44 300 GLY A O 1
ATOM 2362 N N . ALA A 1 301 ? 23.832 4.723 -35.336 1.00 77.88 301 ALA A N 1
ATOM 2363 C CA . ALA A 1 301 ? 25.131 5.132 -35.872 1.00 77.88 301 ALA A CA 1
ATOM 2364 C C . ALA A 1 301 ? 25.489 4.395 -37.176 1.00 77.88 301 ALA A C 1
ATOM 2366 O O . ALA A 1 301 ? 25.913 5.032 -38.138 1.00 77.88 301 ALA A O 1
ATOM 2367 N N . VAL A 1 302 ? 25.232 3.083 -37.251 1.00 77.00 302 VAL A N 1
ATOM 2368 C CA . VAL A 1 302 ? 25.513 2.267 -38.452 1.00 77.00 302 VAL A CA 1
ATOM 2369 C C . VAL A 1 302 ? 24.666 2.704 -39.655 1.00 77.00 302 VAL A C 1
ATOM 2371 O O . VAL A 1 302 ? 25.140 2.692 -40.788 1.00 77.00 302 VAL A O 1
ATOM 2374 N N . SER A 1 303 ? 23.431 3.160 -39.422 1.00 71.56 303 SER A N 1
ATOM 2375 C CA . SER A 1 303 ? 22.538 3.641 -40.487 1.00 71.56 303 SER A CA 1
ATOM 2376 C C . SER A 1 303 ? 22.999 4.965 -41.122 1.00 71.56 303 SER A C 1
ATOM 2378 O O . SER A 1 303 ? 22.754 5.207 -42.302 1.00 71.56 303 SER A O 1
ATOM 2380 N N . ARG A 1 304 ? 23.714 5.822 -40.377 1.00 66.62 304 ARG A N 1
ATOM 2381 C CA . ARG A 1 304 ? 24.178 7.126 -40.888 1.00 66.62 304 ARG A CA 1
ATOM 2382 C C . ARG A 1 304 ? 25.436 7.043 -41.752 1.00 66.62 304 ARG A C 1
ATOM 2384 O O . ARG A 1 304 ? 25.598 7.889 -42.627 1.00 66.62 304 ARG A O 1
ATOM 2391 N N . ASP A 1 305 ? 26.284 6.035 -41.555 1.00 62.56 305 ASP A N 1
ATOM 2392 C CA . ASP A 1 305 ? 27.513 5.871 -42.348 1.00 62.56 305 ASP A CA 1
ATOM 2393 C C . ASP A 1 305 ? 27.267 5.209 -43.716 1.00 62.56 305 ASP A C 1
ATOM 2395 O O . ASP A 1 305 ? 28.003 5.449 -44.670 1.00 62.56 305 ASP A O 1
ATOM 2399 N N . ALA A 1 306 ? 26.175 4.453 -43.870 1.00 60.84 306 ALA A N 1
ATOM 2400 C CA . ALA A 1 306 ? 25.813 3.817 -45.141 1.00 60.84 306 ALA A CA 1
ATOM 2401 C C . ALA A 1 306 ? 25.302 4.800 -46.224 1.00 60.84 306 ALA A C 1
ATOM 2403 O O . ALA A 1 306 ? 25.139 4.404 -47.375 1.00 60.84 306 ALA A O 1
ATOM 2404 N N . GLY A 1 307 ? 25.057 6.074 -45.885 1.00 58.34 307 GLY A N 1
ATOM 2405 C CA . GLY A 1 307 ? 24.501 7.084 -46.799 1.00 58.34 307 GLY A CA 1
ATOM 2406 C C . GLY A 1 307 ? 25.498 8.100 -47.369 1.00 58.34 307 GLY A C 1
ATOM 2407 O O . GLY A 1 307 ? 25.071 9.031 -48.047 1.00 58.34 307 GLY A O 1
ATOM 2408 N N . ARG A 1 308 ? 26.805 7.981 -47.084 1.00 57.44 308 ARG A N 1
ATOM 2409 C CA . ARG A 1 308 ? 27.825 8.981 -47.477 1.00 57.44 308 ARG A CA 1
ATOM 2410 C C . ARG A 1 308 ? 28.853 8.501 -48.507 1.00 57.44 308 ARG A C 1
ATOM 2412 O O . ARG A 1 308 ? 29.860 9.169 -48.716 1.00 57.44 308 ARG A O 1
ATOM 2419 N N . GLY A 1 309 ? 28.598 7.370 -49.161 1.00 59.53 309 GLY A N 1
ATOM 2420 C CA . GLY A 1 309 ? 29.404 6.881 -50.278 1.00 59.53 309 GLY A CA 1
ATOM 2421 C C . GLY A 1 309 ? 28.721 7.158 -51.611 1.00 59.53 309 GLY A C 1
ATOM 2422 O O . GLY A 1 309 ? 27.921 6.341 -52.053 1.00 59.53 309 GLY A O 1
ATOM 2423 N N . GLY A 1 310 ? 29.030 8.285 -52.254 1.00 59.62 310 GLY A N 1
ATOM 2424 C CA . GLY A 1 310 ? 28.617 8.490 -53.642 1.00 59.62 310 GLY A CA 1
ATOM 2425 C C . GLY A 1 310 ? 28.537 9.935 -54.108 1.00 59.62 310 GLY A C 1
ATOM 2426 O O . GLY A 1 310 ? 27.472 10.333 -54.553 1.00 59.62 310 GLY A O 1
ATOM 2427 N N . ASP A 1 311 ? 29.633 10.694 -54.024 1.00 58.06 311 AS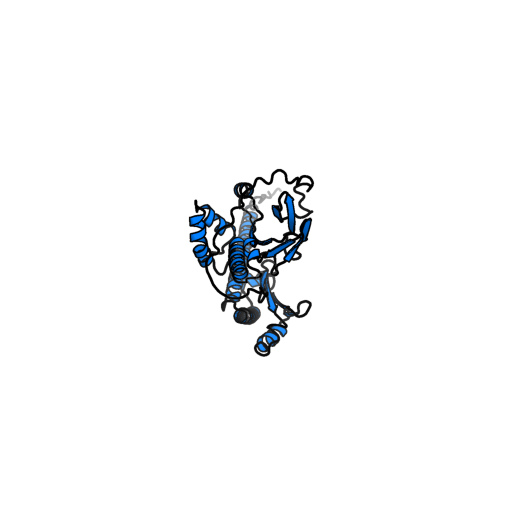P A N 1
ATOM 2428 C CA . ASP A 1 311 ? 29.927 11.699 -55.057 1.00 58.06 311 ASP A CA 1
ATOM 2429 C C . ASP A 1 311 ? 31.424 12.063 -55.040 1.00 58.06 311 ASP A C 1
ATOM 2431 O O . ASP A 1 311 ? 31.851 13.096 -54.524 1.00 58.06 311 ASP A O 1
ATOM 2435 N N . CYS A 1 312 ? 32.265 11.151 -55.537 1.00 57.84 312 CYS A N 1
ATOM 2436 C CA . CYS A 1 312 ? 33.624 11.507 -55.935 1.00 57.84 312 CYS A CA 1
ATOM 2437 C C . CYS A 1 312 ? 33.535 12.076 -57.351 1.00 57.84 312 CYS A C 1
ATOM 2439 O O . CYS A 1 312 ? 33.695 11.340 -58.323 1.00 57.84 312 CYS A O 1
ATOM 2441 N N . GLY A 1 313 ? 33.231 13.370 -57.451 1.00 55.94 313 GLY A N 1
ATOM 2442 C CA . GLY A 1 313 ? 33.278 14.098 -58.711 1.00 55.94 313 GLY A CA 1
ATOM 2443 C C . GLY A 1 313 ? 34.673 14.013 -59.330 1.00 55.94 313 GLY A C 1
ATOM 2444 O O . GLY A 1 313 ? 35.660 14.453 -58.739 1.00 55.94 313 GLY A O 1
ATOM 2445 N N . GLU A 1 314 ? 34.738 13.438 -60.528 1.00 56.00 314 GLU A N 1
ATOM 2446 C CA . GLU A 1 314 ? 35.869 13.538 -61.441 1.00 56.00 314 GLU A CA 1
ATOM 2447 C C . GLU A 1 314 ? 36.048 15.009 -61.840 1.00 56.00 314 GLU A C 1
ATOM 2449 O O . GLU A 1 314 ? 35.303 15.549 -62.657 1.00 56.00 314 GLU A O 1
ATOM 2454 N N . SER A 1 315 ? 37.040 15.689 -61.264 1.00 57.16 315 SER A N 1
ATOM 2455 C CA . SER A 1 315 ? 37.517 16.959 -61.805 1.00 57.16 315 SER A CA 1
ATOM 2456 C C . SER A 1 315 ? 38.392 16.665 -63.023 1.00 57.16 315 SER A C 1
ATOM 2458 O O . SER A 1 315 ? 39.576 16.343 -62.888 1.00 57.16 315 SER A O 1
ATOM 2460 N N . GLY A 1 316 ? 37.782 16.744 -64.205 1.00 56.97 316 GLY A N 1
ATOM 2461 C CA . GLY A 1 316 ? 38.481 16.757 -65.483 1.00 56.97 316 GLY A CA 1
ATOM 2462 C C . GLY A 1 316 ? 39.442 17.942 -65.570 1.00 56.97 316 GLY A C 1
ATOM 2463 O O . GLY A 1 316 ? 39.095 19.075 -65.238 1.00 56.97 316 GLY A O 1
ATOM 2464 N N . ALA A 1 317 ? 40.663 17.646 -66.003 1.00 51.53 317 ALA A N 1
ATOM 2465 C CA . ALA A 1 317 ? 41.625 18.625 -66.467 1.00 51.53 317 ALA A CA 1
ATOM 2466 C C . ALA A 1 317 ? 41.198 19.138 -67.850 1.00 51.53 317 ALA A C 1
ATOM 2468 O O . ALA A 1 317 ? 41.012 18.336 -68.763 1.00 51.53 317 ALA A O 1
ATOM 2469 N N . GLU A 1 318 ? 41.113 20.456 -68.015 1.00 51.41 318 GLU A N 1
ATOM 2470 C CA . GLU A 1 318 ? 41.226 21.106 -69.320 1.00 51.41 318 GLU A CA 1
ATOM 2471 C C . GLU A 1 318 ? 42.267 22.230 -69.262 1.00 51.41 318 GLU A C 1
ATOM 2473 O O . GLU A 1 318 ? 42.564 22.783 -68.202 1.00 51.41 318 GLU A O 1
ATOM 2478 N N . VAL A 1 319 ? 42.855 22.418 -70.441 1.00 51.94 319 VAL A N 1
ATOM 2479 C CA . VAL A 1 319 ? 44.109 23.075 -70.837 1.00 51.94 319 VAL A CA 1
ATOM 2480 C C . VAL A 1 319 ? 44.110 24.587 -70.634 1.00 51.94 319 VAL A C 1
ATOM 2482 O O . VAL A 1 319 ? 43.076 25.224 -70.925 1.00 51.94 319 VAL A O 1
#

Organism: NCBI:txid184978

Secondary structure (DSSP, 8-state):
----HHHHHHHHHT---HHHHHHHHHHHHHHHTT---HHHHHHHHHHHHHHHHHHSTTTHHHHTTEEEEES--HHHHHH-SS----EEEEEE-SSEEEEE-TTT-SS-EEEEBTEEEE-SSSS-EEEEEE-GGG-EEEEEPPPTTS--S-GGG--GGG--------------------------EEEEETTTTEEEEEEEIIIIITSGGGHHHHHHHHTSTTEEEPGGGSEEEEEEES--SSTHHHHH-S-HHHHHHHHHHHHHHHHTTPPTTHHHHHHHHHHHHHHHHHHHHHHHHHHHHHHHHTT------------

Sequence (319 aa):
MPWSNFHTWDYFRSIHSKEAAREQAPKFWDSIYPFATCLGMATSVTAALKHVLGQDAELAAYADRVQLATDVGLERCKEMSPPRFHCVTMIRFLDHCVVIDLVAQAIAFKVWVHSMYTCTQACFRYAYVGGRNQTRALYDCPRPDNPLGPWTDMETDTVGSSEHYAYPAAKAVRNTPLVLVDTLTVKMDIIQQQTKVKVPYVDWLTKLNNAWFLHSLRQHEGFERGDGDAIACFTLSLGTGGADFAIRGLSTGTLIWLGILDRVCTALGLPKGEVLRMVDVVVDFWKEAFDSVCAKDKAGAVSRDAGRGGDCGESGAEV